Protein 4BGP (pdb70)

B-factor: mean 28.92, std 11.4, range [14.39, 82.84]

Radius of gyration: 19.24 Å; Cα contacts (8 Å, |Δi|>4): 268; chains: 1; bounding box: 48×60×44 Å

Structure (mmCIF, N/CA/C/O backbone):
data_4BGP
#
_entry.id   4BGP
#
_cell.length_a   62.590
_cell.length_b   70.080
_cell.length_c   70.730
_cell.angle_alpha   90.00
_cell.angle_beta   90.00
_cell.angle_gamma   90.00
#
_symmetry.space_group_name_H-M   'P 21 21 21'
#
loop_
_entity.id
_entity.type
_entity.pdbx_description
1 polymer NUCLEOPROTEIN
2 non-polymer GLYCEROL
3 non-polymer 'SULFATE ION'
4 water water
#
loop_
_atom_site.group_PDB
_atom_site.id
_atom_site.type_symbol
_atom_site.label_atom_id
_atom_site.label_alt_id
_atom_site.label_comp_id
_atom_site.label_asym_id
_atom_site.label_entity_id
_atom_site.label_seq_id
_atom_site.pdbx_PDB_ins_code
_atom_site.Cartn_x
_atom_site.Cartn_y
_atom_site.Cartn_z
_atom_site.occupancy
_atom_site.B_iso_or_equiv
_atom_site.auth_seq_id
_atom_site.auth_comp_id
_atom_site.auth_asym_id
_atom_site.auth_atom_id
_atom_site.pdbx_PDB_model_num
ATOM 1 N N . GLY A 1 1 ? 0.011 -18.932 11.732 1.00 29.30 0 GLY A N 1
ATOM 2 C CA . GLY A 1 1 ? -1.126 -18.569 10.844 1.00 29.70 0 GLY A CA 1
ATOM 3 C C . GLY A 1 1 ? -0.923 -17.294 10.040 1.00 30.20 0 GLY A C 1
ATOM 4 O O . GLY A 1 1 ? 0.207 -16.819 9.875 1.00 30.62 0 GLY A O 1
ATOM 5 N N A MET A 1 2 ? -2.046 -16.743 9.566 0.50 29.19 1 MET A N 1
ATOM 6 N N B MET A 1 2 ? -2.019 -16.739 9.538 0.50 28.51 1 MET A N 1
ATOM 7 C CA A MET A 1 2 ? -2.081 -15.561 8.701 0.50 28.54 1 MET A CA 1
ATOM 8 C CA B MET A 1 2 ? -1.980 -15.558 8.685 0.50 27.45 1 MET A CA 1
ATOM 9 C C A MET A 1 2 ? -1.581 -14.294 9.401 0.50 28.58 1 MET A C 1
ATOM 10 C C B MET A 1 2 ? -1.528 -14.292 9.409 0.50 28.04 1 MET A C 1
ATOM 11 O O A MET A 1 2 ? -1.046 -13.398 8.745 0.50 26.44 1 MET A O 1
ATOM 12 O O B MET A 1 2 ? -0.990 -13.382 8.774 0.50 26.05 1 MET A O 1
ATOM 21 N N . SER A 1 3 ? -1.751 -14.226 10.725 1.00 29.17 2 SER A N 1
ATOM 22 C CA . SER A 1 3 ? -1.384 -13.030 11.513 1.00 29.89 2 SER A CA 1
ATOM 23 C C . SER A 1 3 ? 0.070 -12.968 11.982 1.00 30.65 2 SER A C 1
ATOM 24 O O . SER A 1 3 ? 0.708 -11.922 11.870 1.00 32.08 2 SER A O 1
ATOM 27 N N . ASP A 1 4 ? 0.588 -14.071 12.506 1.00 30.64 3 ASP A N 1
ATOM 28 C CA . ASP A 1 4 ? 1.983 -14.115 12.907 1.00 29.66 3 ASP A CA 1
ATOM 29 C C . ASP A 1 4 ? 2.906 -14.596 11.765 1.00 29.24 3 ASP A C 1
ATOM 30 O O . ASP A 1 4 ? 4.121 -14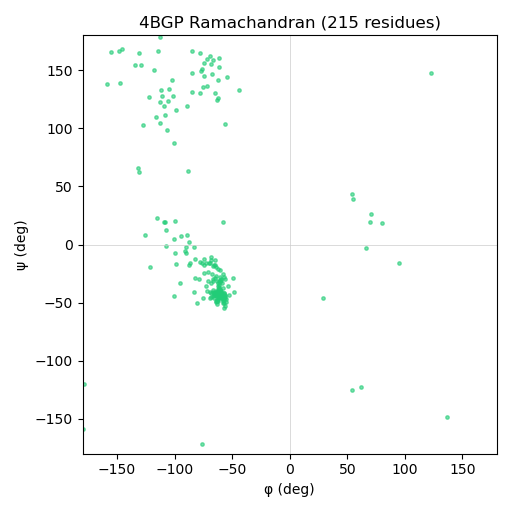.626 11.948 1.00 27.81 3 ASP A O 1
ATOM 35 N N . LEU A 1 5 ? 2.328 -14.941 10.602 1.00 27.31 4 LEU A N 1
ATOM 36 C CA . LEU A 1 5 ? 3.081 -15.459 9.438 1.00 26.03 4 LEU A CA 1
ATOM 37 C C . LEU A 1 5 ? 3.934 -16.663 9.780 1.00 25.57 4 LEU A C 1
ATOM 38 O O . LEU A 1 5 ? 5.100 -16.775 9.349 1.00 24.77 4 LEU A O 1
ATOM 43 N N . VAL A 1 6 ? 3.363 -17.576 10.547 1.00 24.10 5 VAL A N 1
ATOM 44 C CA . VAL A 1 6 ? 4.041 -18.805 10.871 1.00 24.81 5 VAL A CA 1
ATOM 45 C C . VAL A 1 6 ? 3.326 -19.932 10.180 1.00 23.72 5 VAL A C 1
ATOM 46 O O . VAL A 1 6 ? 2.097 -20.085 10.304 1.00 23.32 5 VAL A O 1
ATOM 50 N N . PHE A 1 7 ? 4.105 -20.728 9.453 1.00 23.71 6 PHE A N 1
ATOM 51 C CA . PHE A 1 7 ? 3.568 -21.808 8.638 1.00 23.61 6 PHE A CA 1
ATOM 52 C C . PHE A 1 7 ? 4.064 -23.166 9.081 1.00 25.25 6 PHE A C 1
ATOM 53 O O . PHE A 1 7 ? 5.185 -23.315 9.603 1.00 25.37 6 PHE A O 1
ATOM 61 N N . TYR A 1 8 ? 3.201 -24.150 8.843 1.00 26.98 7 TYR A N 1
ATOM 62 C CA . TYR A 1 8 ? 3.321 -25.495 9.377 1.00 29.36 7 TYR A CA 1
ATOM 63 C C . TYR A 1 8 ? 3.148 -26.547 8.294 1.00 29.90 7 TYR A C 1
ATOM 64 O O . TYR A 1 8 ? 2.642 -26.280 7.192 1.00 29.13 7 TYR A O 1
ATOM 73 N N . ASP A 1 9 ? 3.556 -27.750 8.636 1.00 30.64 8 ASP A N 1
ATOM 74 C CA . ASP A 1 9 ? 3.396 -28.902 7.779 1.00 33.90 8 ASP A CA 1
ATOM 75 C C . ASP A 1 9 ? 1.925 -29.298 7.746 1.00 39.08 8 ASP A C 1
ATOM 76 O O . ASP A 1 9 ? 1.173 -28.940 8.602 1.00 41.47 8 ASP A O 1
ATOM 81 N N . VAL A 1 10 ? 1.516 -30.023 6.748 1.00 44.08 9 VAL A N 1
ATOM 82 C CA . VAL A 1 10 ? 0.116 -30.374 6.689 1.00 52.54 9 VAL A CA 1
ATOM 83 C C . VAL A 1 10 ? -0.183 -31.616 7.526 1.00 51.51 9 VAL A C 1
ATOM 84 O O . VAL A 1 10 ? 0.618 -32.544 7.594 1.00 54.38 9 VAL A O 1
ATOM 88 N N . ASN A 1 16 ? -7.159 -31.903 10.850 1.00 63.23 15 ASN A N 1
ATOM 89 C CA . ASN A 1 16 ? -7.900 -31.904 12.112 1.00 63.35 15 ASN A CA 1
ATOM 90 C C . ASN A 1 16 ? -9.140 -30.982 12.050 1.00 56.01 15 ASN A C 1
ATOM 91 O O . ASN A 1 16 ? -9.745 -30.850 10.988 1.00 57.54 15 ASN A O 1
ATOM 96 N N . GLY A 1 17 ? -9.527 -30.368 13.172 1.00 47.66 16 GLY A N 1
ATOM 97 C CA . GLY A 1 17 ? -10.726 -29.524 13.240 1.00 42.28 16 GLY A CA 1
ATOM 98 C C . GLY A 1 17 ? -10.680 -28.304 12.324 1.00 35.87 16 GLY A C 1
ATOM 99 O O . GLY A 1 17 ? -9.613 -27.893 11.879 1.00 36.05 16 GLY A O 1
ATOM 100 N N . PHE A 1 18 ? -11.849 -27.744 12.030 1.00 33.56 17 PHE A N 1
ATOM 101 C CA . PHE A 1 18 ? -11.951 -26.518 11.222 1.00 28.45 17 PHE A CA 1
ATOM 102 C C . PHE A 1 18 ? -11.269 -25.314 11.922 1.00 27.18 17 PHE A C 1
ATOM 103 O O . PHE A 1 18 ? -11.606 -24.972 13.059 1.00 28.05 17 PHE A O 1
ATOM 111 N N . ASP A 1 19 ? -10.327 -24.690 11.213 1.00 25.17 18 ASP A N 1
ATOM 112 C CA . ASP A 1 19 ? -9.636 -23.476 11.609 1.00 25.09 18 ASP A CA 1
ATOM 113 C C . ASP A 1 19 ? -10.057 -22.360 10.650 1.00 22.12 18 ASP A C 1
ATOM 114 O O . ASP A 1 19 ? -9.608 -22.333 9.507 1.00 21.03 18 ASP A O 1
ATOM 119 N N . PRO A 1 20 ? -10.921 -21.438 11.106 1.00 21.44 19 PRO A N 1
ATOM 120 C CA . PRO A 1 20 ? -11.360 -20.382 10.184 1.00 20.08 19 PRO A CA 1
ATOM 121 C C . PRO A 1 20 ? -10.242 -19.510 9.639 1.00 19.65 19 PRO A C 1
ATOM 122 O O . PRO A 1 20 ? -10.401 -18.962 8.574 1.00 17.99 19 PRO A O 1
ATOM 126 N N A ASP A 1 21 ? -9.137 -19.352 10.362 0.60 19.76 20 ASP A N 1
ATOM 127 N N B ASP A 1 21 ? -9.142 -19.370 10.386 0.40 19.80 20 ASP A N 1
ATOM 128 C CA A ASP A 1 21 ? -8.026 -18.568 9.812 0.60 20.76 20 ASP A CA 1
ATOM 129 C CA B ASP A 1 21 ? -7.950 -18.650 9.911 0.40 20.70 20 ASP A CA 1
ATOM 130 C C A ASP A 1 21 ? -7.403 -19.291 8.610 0.60 20.07 20 ASP A C 1
ATOM 131 C C B ASP A 1 21 ? -7.437 -19.301 8.635 0.40 20.20 20 ASP A C 1
ATOM 132 O O A ASP A 1 21 ? -7.094 -18.671 7.604 0.60 19.77 20 ASP A O 1
ATOM 133 O O B ASP A 1 21 ? -7.271 -18.655 7.607 0.40 20.11 20 ASP A O 1
ATOM 142 N N . ALA A 1 22 ? -7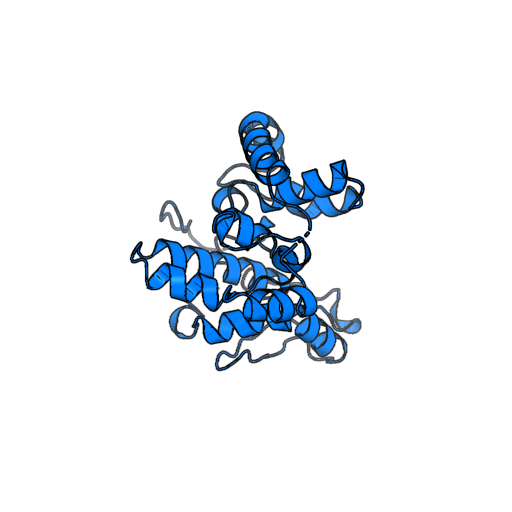.192 -20.599 8.714 1.00 20.21 21 ALA A N 1
ATOM 143 C CA . ALA A 1 22 ? -6.681 -21.365 7.580 1.00 20.77 21 ALA A CA 1
ATOM 144 C C . ALA A 1 22 ? -7.715 -21.383 6.448 1.00 18.39 21 ALA A C 1
ATOM 145 O O . ALA A 1 22 ? -7.367 -21.325 5.282 1.00 18.61 21 ALA A O 1
ATOM 147 N N . GLY A 1 23 ? -8.990 -21.454 6.807 1.00 19.49 22 GLY A N 1
ATOM 148 C CA . GLY A 1 23 ? -10.076 -21.395 5.801 1.00 18.96 22 GLY A CA 1
ATOM 149 C C . GLY A 1 23 ? -10.054 -20.073 5.041 1.00 17.84 22 GLY A C 1
ATOM 150 O O . GLY A 1 23 ? -10.220 -20.031 3.811 1.00 17.24 22 GLY A O 1
ATOM 151 N N . TYR A 1 24 ? -9.874 -18.979 5.779 1.00 17.51 23 TYR A N 1
ATOM 152 C CA . TYR A 1 24 ? -9.820 -17.649 5.153 1.00 17.34 23 TYR A CA 1
ATOM 153 C C . TYR A 1 24 ? -8.626 -17.538 4.230 1.00 17.25 23 TYR A C 1
ATOM 154 O O . TYR A 1 24 ? -8.733 -16.977 3.128 1.00 17.57 23 TYR A O 1
ATOM 163 N N A MET A 1 25 ? -7.471 -18.057 4.672 0.50 18.31 24 MET A N 1
ATOM 164 N N B MET A 1 25 ? -7.480 -18.065 4.646 0.50 18.18 24 MET A N 1
ATOM 165 C CA A MET A 1 25 ? -6.256 -18.066 3.841 0.50 18.58 24 MET A CA 1
ATOM 166 C CA B MET A 1 25 ? -6.305 -18.000 3.791 0.50 18.40 24 MET A CA 1
ATOM 167 C C A MET A 1 25 ? -6.519 -18.773 2.515 0.50 18.91 24 MET A C 1
ATOM 168 C C B MET A 1 25 ? -6.507 -18.782 2.496 0.50 18.82 24 MET A C 1
ATOM 169 O O A MET A 1 25 ? -6.218 -18.229 1.450 0.50 18.59 24 MET A O 1
ATOM 170 O O B MET A 1 25 ? -6.165 -18.286 1.421 0.50 18.74 24 MET A O 1
ATOM 179 N N . ASP A 1 26 ? -7.125 -19.958 2.590 1.00 18.71 25 ASP A N 1
ATOM 180 C CA . ASP A 1 26 ? -7.412 -20.774 1.397 1.00 20.20 25 ASP A CA 1
ATOM 181 C C . ASP A 1 26 ? -8.375 -20.055 0.460 1.00 18.90 25 ASP A C 1
ATOM 182 O O . ASP A 1 26 ? -8.198 -20.016 -0.760 1.00 18.26 25 ASP A O 1
ATOM 187 N N . PHE A 1 27 ? -9.382 -19.437 1.068 1.00 17.76 26 PHE A N 1
ATOM 188 C CA . PHE A 1 27 ? -10.345 -18.641 0.322 1.00 18.33 26 PHE A CA 1
ATOM 189 C C . PHE A 1 27 ? -9.684 -17.506 -0.455 1.00 17.31 26 PHE A C 1
ATOM 190 O O . PHE A 1 27 ? -9.955 -17.276 -1.632 1.00 17.68 26 PHE A O 1
ATOM 208 N N . VAL A 1 29 ? -6.470 -17.276 -1.298 1.00 18.89 28 VAL A N 1
ATOM 209 C CA . VAL A 1 29 ? -5.592 -17.799 -2.360 1.00 19.18 28 VAL A CA 1
ATOM 210 C C . VAL A 1 29 ? -6.414 -18.030 -3.631 1.00 21.51 28 VAL A C 1
ATOM 211 O O . VAL A 1 29 ? -6.029 -17.613 -4.744 1.00 21.21 28 VAL A O 1
ATOM 215 N N . LYS A 1 30 ? -7.575 -18.650 -3.450 1.00 21.61 29 LYS A N 1
ATOM 216 C CA . LYS A 1 30 ? -8.416 -19.017 -4.590 1.00 25.40 29 LYS A CA 1
ATOM 217 C C . LYS A 1 30 ? -9.240 -17.885 -5.186 1.00 24.75 29 LYS A C 1
ATOM 218 O O . LYS A 1 30 ? -9.497 -17.905 -6.384 1.00 27.02 29 LYS A O 1
ATOM 224 N N . ASN A 1 31 ? -9.629 -16.892 -4.385 1.00 24.19 30 ASN A N 1
ATOM 225 C CA . ASN A 1 31 ? -10.607 -15.871 -4.809 1.00 24.12 30 ASN A CA 1
ATOM 226 C C . ASN A 1 31 ? -10.227 -14.398 -4.797 1.00 24.20 30 ASN A C 1
ATOM 227 O O . ASN A 1 31 ? -10.895 -13.597 -5.459 1.00 25.29 30 ASN A O 1
ATOM 232 N N . ALA A 1 32 ? -9.182 -14.012 -4.061 1.00 25.48 31 ALA A N 1
ATOM 233 C CA . ALA A 1 32 ? -8.808 -12.603 -3.940 1.00 26.92 31 ALA A CA 1
ATOM 234 C C . ALA A 1 32 ? -8.738 -11.875 -5.291 1.00 28.10 31 ALA A C 1
ATOM 235 O O . ALA A 1 32 ? -9.160 -10.723 -5.415 1.00 27.14 31 ALA A O 1
ATOM 237 N N . GLU A 1 33 ? -8.197 -12.544 -6.293 1.00 29.73 32 GLU A N 1
ATOM 238 C CA . GLU A 1 33 ? -8.003 -11.918 -7.594 1.00 31.85 32 GLU A CA 1
ATOM 239 C C . GLU A 1 33 ? -9.324 -11.598 -8.294 1.00 30.39 32 GLU A C 1
ATOM 240 O O . GLU A 1 33 ? -9.417 -10.616 -9.025 1.00 31.26 32 GLU A O 1
ATOM 246 N N . SER A 1 34 ? -10.348 -12.408 -8.061 1.00 28.43 33 SER A N 1
ATOM 247 C CA . SER A 1 34 ? -11.612 -12.245 -8.797 1.00 27.30 33 SER A CA 1
ATOM 248 C C . SER A 1 34 ? -12.724 -11.497 -8.025 1.00 26.42 33 SER A C 1
ATOM 249 O O . SER A 1 34 ? -13.759 -11.170 -8.606 1.00 27.72 33 SER A O 1
ATOM 252 N N . LEU A 1 35 ? -12.504 -11.206 -6.746 1.00 24.35 34 LEU A N 1
ATOM 253 C CA . LEU A 1 35 ? -13.448 -10.435 -5.946 1.00 23.70 34 LEU A CA 1
ATOM 254 C C . LEU A 1 35 ? -13.449 -8.957 -6.268 1.00 22.78 34 LEU A C 1
ATOM 255 O O . LEU A 1 35 ? -12.419 -8.382 -6.569 1.00 23.35 34 LEU A O 1
ATOM 260 N N . ASN A 1 36 ? -14.622 -8.334 -6.182 1.00 23.60 35 ASN A N 1
ATOM 261 C CA . ASN A 1 36 ? -14.745 -6.878 -6.241 1.00 23.05 35 ASN A CA 1
ATOM 262 C C . ASN A 1 36 ? -15.919 -6.480 -5.388 1.00 22.49 35 ASN A C 1
ATOM 263 O O . ASN A 1 36 ? -16.711 -7.333 -4.999 1.00 20.93 35 ASN A O 1
ATOM 268 N N . LEU A 1 37 ? -16.015 -5.196 -5.090 1.00 21.29 36 LEU A N 1
ATOM 269 C CA . LEU A 1 37 ? -17.050 -4.708 -4.208 1.00 21.68 36 LEU A CA 1
ATOM 270 C C . LEU A 1 37 ? -18.445 -4.977 -4.760 1.00 20.36 36 LEU A C 1
ATOM 271 O O . LEU A 1 37 ? -19.353 -5.283 -3.991 1.00 18.45 36 LEU A O 1
ATOM 276 N N . ALA A 1 38 ? -18.610 -4.860 -6.078 1.00 21.31 37 ALA A N 1
ATOM 277 C CA . ALA A 1 38 ? -19.929 -5.067 -6.705 1.00 22.07 37 ALA A CA 1
ATOM 278 C C . ALA A 1 38 ? -20.456 -6.482 -6.471 1.00 20.35 37 ALA A C 1
ATOM 279 O O . ALA A 1 38 ? -21.618 -6.669 -6.112 1.00 20.24 37 ALA A O 1
ATOM 281 N N . ALA A 1 39 ? -19.583 -7.457 -6.654 1.00 19.76 38 ALA A N 1
ATOM 282 C CA . ALA A 1 39 ? -19.908 -8.853 -6.423 1.00 19.77 38 ALA A CA 1
ATOM 283 C C . ALA A 1 39 ? -20.245 -9.127 -4.961 1.00 19.51 38 ALA A C 1
ATOM 284 O O . ALA A 1 39 ? -21.196 -9.852 -4.643 1.00 17.37 38 ALA A O 1
ATOM 286 N N . VAL A 1 40 ? -19.493 -8.510 -4.051 1.00 18.71 39 VAL A N 1
ATOM 287 C CA . VAL A 1 40 ? -19.701 -8.761 -2.640 1.00 18.11 39 VAL A CA 1
ATOM 288 C C . VAL A 1 40 ? -21.015 -8.092 -2.153 1.00 17.18 39 VAL A C 1
ATOM 289 O O . VAL A 1 40 ? -21.761 -8.648 -1.332 1.00 17.79 39 VAL A O 1
ATOM 293 N N . ARG A 1 41 ? -21.332 -6.929 -2.701 1.00 18.18 40 ARG A N 1
ATOM 294 C CA . ARG A 1 41 ? -22.612 -6.286 -2.439 1.00 17.07 40 ARG A CA 1
ATOM 295 C C . ARG A 1 41 ? -23.738 -7.249 -2.830 1.00 17.04 40 ARG A C 1
ATOM 296 O O . ARG A 1 41 ? -24.667 -7.474 -2.081 1.00 16.78 40 ARG A O 1
ATOM 304 N N . ILE A 1 42 ? -23.654 -7.785 -4.034 1.00 17.92 41 ILE A N 1
ATOM 305 C CA . ILE A 1 42 ? -24.674 -8.715 -4.518 1.00 17.31 41 ILE A CA 1
AT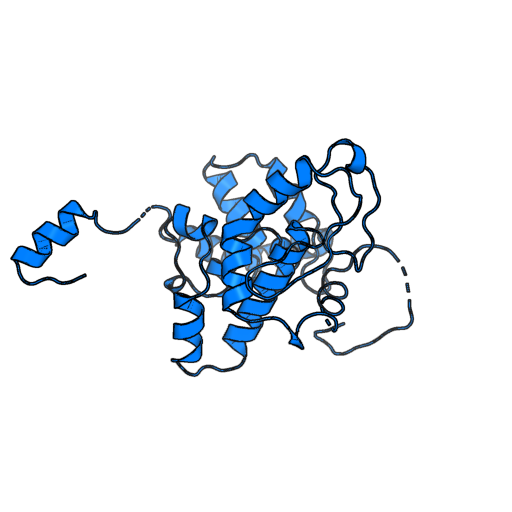OM 306 C C . ILE A 1 42 ? -24.783 -9.956 -3.637 1.00 17.32 41 ILE A C 1
ATOM 307 O O . ILE A 1 42 ? -25.898 -10.400 -3.316 1.00 17.42 41 ILE A O 1
ATOM 312 N N . PHE A 1 43 ? -23.646 -10.486 -3.201 1.00 17.40 42 PHE A N 1
ATOM 313 C CA . PHE A 1 43 ? -23.675 -11.618 -2.290 1.00 17.34 42 PHE A CA 1
ATOM 314 C C . PHE A 1 43 ? -24.486 -11.300 -1.053 1.00 17.05 42 PHE A C 1
ATOM 315 O O . PHE A 1 43 ? -25.389 -12.063 -0.649 1.00 16.24 42 PHE A O 1
ATOM 323 N N . PHE A 1 44 ? -24.152 -10.202 -0.395 1.00 16.27 43 PHE A N 1
ATOM 324 C CA . PHE A 1 44 ? -24.781 -9.948 0.886 1.00 16.76 43 PHE A CA 1
ATOM 325 C C . PHE A 1 44 ? -26.297 -9.667 0.727 1.00 17.16 43 PHE A C 1
ATOM 326 O O . PHE A 1 44 ? -27.105 -9.949 1.638 1.00 17.89 43 PHE A O 1
ATOM 334 N N . LEU A 1 45 ? -26.672 -9.098 -0.414 1.00 17.14 44 LEU A N 1
ATOM 335 C CA . LEU A 1 45 ? -28.097 -8.861 -0.701 1.00 18.52 44 LEU A CA 1
ATOM 336 C C . LEU A 1 45 ? -28.850 -10.141 -1.059 1.00 19.06 44 LEU A C 1
ATOM 337 O O . LEU A 1 45 ? -30.083 -10.176 -1.010 1.00 20.62 44 LEU A O 1
ATOM 342 N N . ASN A 1 46 ? -28.123 -11.192 -1.418 1.00 17.74 45 ASN A N 1
ATOM 343 C CA . ASN A 1 46 ? -28.743 -12.409 -1.933 1.00 18.69 45 ASN A CA 1
ATOM 344 C C . ASN A 1 46 ? -28.377 -13.713 -1.212 1.00 17.88 45 ASN A C 1
ATOM 345 O O . ASN A 1 46 ? -28.763 -14.788 -1.679 1.00 18.64 45 ASN A O 1
ATOM 350 N N . ALA A 1 47 ? -27.669 -13.627 -0.084 1.00 16.65 46 ALA A N 1
ATOM 351 C CA . ALA A 1 47 ? -27.290 -14.828 0.671 1.00 16.00 46 ALA A CA 1
ATOM 352 C C . ALA A 1 47 ? -28.478 -15.718 1.055 1.00 16.89 46 ALA A C 1
ATOM 353 O O . ALA A 1 47 ? -28.428 -16.927 0.858 1.00 16.58 46 ALA A O 1
ATOM 355 N N . ALA A 1 48 ? -29.518 -15.124 1.623 1.00 16.77 47 ALA A N 1
ATOM 356 C CA . ALA A 1 48 ? -30.673 -15.890 2.060 1.00 17.55 47 ALA A CA 1
ATOM 357 C C . ALA A 1 48 ? -31.394 -16.513 0.866 1.00 16.87 47 ALA A C 1
ATOM 358 O O . ALA A 1 48 ? -31.792 -17.669 0.942 1.00 17.05 47 ALA A O 1
ATOM 360 N N . LYS A 1 49 ? -31.539 -15.748 -0.212 1.00 18.65 48 LYS A N 1
ATOM 361 C CA . LYS A 1 49 ? -32.145 -16.256 -1.443 1.00 19.55 48 LYS A CA 1
ATOM 362 C C . LYS A 1 49 ? -31.332 -17.403 -2.037 1.00 18.82 48 LYS A C 1
ATOM 363 O O . LYS A 1 49 ? -31.891 -18.349 -2.564 1.00 18.31 48 LYS A O 1
ATOM 369 N N . ALA A 1 50 ? -30.005 -17.332 -1.924 1.00 17.06 49 ALA A N 1
ATOM 370 C CA . ALA A 1 50 ? -29.144 -18.385 -2.424 1.00 17.19 49 ALA A CA 1
ATOM 371 C C . ALA A 1 50 ? -29.359 -19.686 -1.665 1.00 17.50 49 ALA A C 1
ATOM 372 O O . ALA A 1 50 ? -29.450 -20.756 -2.263 1.00 18.46 49 ALA A O 1
ATOM 374 N N . LYS A 1 51 ? -29.495 -19.594 -0.3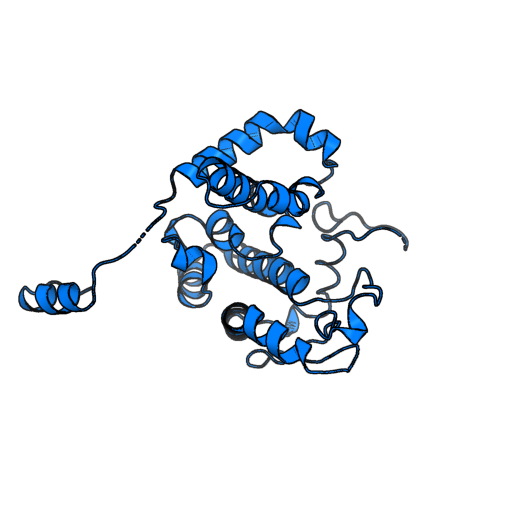44 1.00 17.92 50 LYS A N 1
ATOM 375 C CA . LYS A 1 51 ? -29.815 -20.767 0.473 1.00 19.84 50 LYS A CA 1
ATOM 376 C C . LYS A 1 51 ? -31.157 -21.386 0.068 1.00 19.24 50 LYS A C 1
ATOM 377 O O . LYS A 1 51 ? -31.275 -22.618 -0.056 1.00 17.91 50 LYS A O 1
ATOM 383 N N . ALA A 1 52 ? -32.150 -20.526 -0.137 1.00 19.29 51 ALA A N 1
ATOM 384 C CA . ALA A 1 52 ? -33.483 -20.963 -0.594 1.00 20.18 51 ALA A CA 1
ATOM 385 C C . ALA A 1 52 ? -33.378 -21.726 -1.930 1.00 19.97 51 ALA A C 1
ATOM 386 O O . ALA A 1 52 ? -33.969 -22.798 -2.119 1.00 19.55 51 ALA A O 1
ATOM 388 N N . ALA A 1 53 ? -32.611 -21.163 -2.847 1.00 19.13 52 ALA A N 1
ATOM 389 C CA . ALA A 1 53 ? -32.446 -21.729 -4.169 1.00 19.21 52 ALA A CA 1
ATOM 390 C C . ALA A 1 53 ? -31.729 -23.055 -4.082 1.00 19.15 52 ALA A C 1
ATOM 391 O O . ALA A 1 53 ? -32.127 -24.025 -4.711 1.00 18.78 52 ALA A O 1
ATOM 393 N N . LEU A 1 54 ? -30.677 -23.104 -3.266 1.00 18.70 53 LEU A N 1
ATOM 394 C CA . LEU A 1 54 ? -29.945 -24.341 -3.067 1.00 19.81 53 LEU A CA 1
ATOM 395 C C . LEU A 1 54 ? -30.813 -25.431 -2.461 1.00 20.75 53 LEU A C 1
ATOM 396 O O . LEU A 1 54 ? -30.584 -26.598 -2.746 1.00 20.25 53 LEU A O 1
ATOM 401 N N . SER A 1 55 ? -31.789 -25.046 -1.633 1.00 20.78 54 SER A N 1
ATOM 402 C CA . SER A 1 55 ? -32.646 -26.009 -0.921 1.00 21.40 54 SER A CA 1
ATOM 403 C C . SER A 1 55 ? -33.517 -26.873 -1.843 1.00 21.66 54 SER A C 1
ATOM 404 O O . SER A 1 55 ? -34.002 -27.928 -1.415 1.00 21.39 54 SER A O 1
ATOM 407 N N . ARG A 1 56 ? -33.727 -26.432 -3.078 1.00 21.44 55 ARG A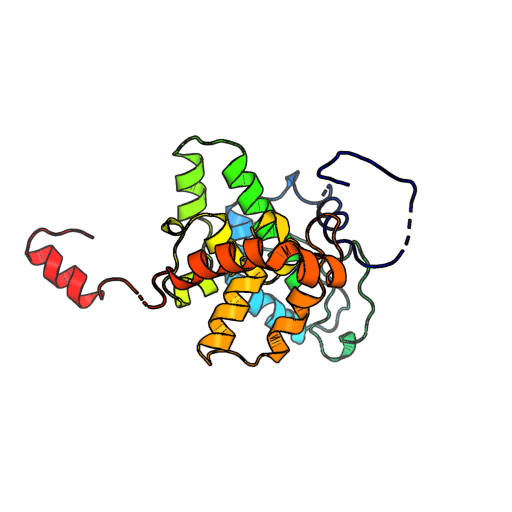 N 1
ATOM 408 C CA . ARG A 1 56 ? -34.470 -27.254 -4.064 1.00 23.60 55 ARG A CA 1
ATOM 409 C C . ARG A 1 56 ? -33.591 -27.860 -5.172 1.00 25.13 55 ARG A C 1
ATOM 410 O O . ARG A 1 56 ? -34.111 -28.382 -6.176 1.00 26.88 55 ARG A O 1
ATOM 418 N N . LY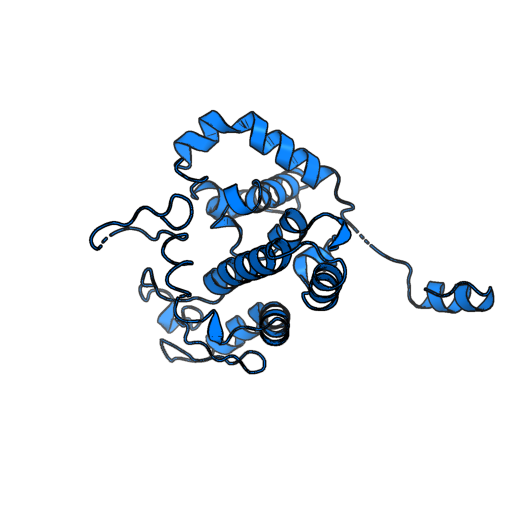S A 1 57 ? -32.269 -27.802 -4.973 1.00 23.56 56 LYS A N 1
ATOM 419 C CA . LYS A 1 57 ? -31.277 -28.353 -5.916 1.00 26.07 56 LYS A CA 1
ATOM 420 C C . LYS A 1 57 ? -30.636 -29.585 -5.315 1.00 24.15 56 LYS A C 1
ATOM 421 O O . LYS A 1 57 ? -30.031 -29.516 -4.248 1.00 23.82 56 LYS A O 1
ATOM 427 N N . PRO A 1 58 ? -30.777 -30.754 -5.972 1.00 25.35 57 PRO A N 1
ATOM 428 C CA . PRO A 1 58 ? -30.274 -31.964 -5.310 1.00 25.30 57 PRO A CA 1
ATOM 429 C C . PRO A 1 58 ? -28.737 -32.139 -5.330 1.00 25.25 57 PRO A C 1
ATOM 430 O O . PRO A 1 58 ? -28.206 -32.911 -4.547 1.00 26.27 57 PRO A O 1
ATOM 434 N N . GLU A 1 59 ? -28.044 -31.403 -6.184 1.00 28.11 58 GLU A N 1
ATOM 435 C CA . GLU A 1 59 ? -26.596 -31.581 -6.358 1.00 29.95 58 GLU A CA 1
ATOM 436 C C . GLU A 1 59 ? -25.849 -31.269 -5.058 1.00 30.45 58 GLU A C 1
ATOM 437 O O . GLU A 1 59 ? -26.213 -30.343 -4.330 1.00 26.55 58 GLU A O 1
ATOM 443 N N . ARG A 1 60 ? -24.811 -32.046 -4.771 1.00 29.53 59 ARG A N 1
ATOM 444 C CA . ARG A 1 60 ? -24.055 -31.915 -3.526 1.00 30.39 59 ARG A CA 1
ATOM 445 C C . ARG A 1 60 ? -23.186 -30.657 -3.451 1.00 27.12 59 ARG A C 1
ATOM 446 O O . ARG A 1 60 ? -22.837 -30.208 -2.356 1.00 26.13 59 ARG A O 1
ATOM 454 N N . LYS A 1 61 ? -22.834 -30.133 -4.617 1.00 27.34 60 LYS A N 1
ATOM 455 C CA . LYS A 1 61 ? -22.102 -28.884 -4.780 1.00 27.54 60 LYS A CA 1
ATOM 456 C C . LYS A 1 61 ? -22.756 -28.071 -5.867 1.00 26.10 60 LYS A C 1
ATOM 457 O O . LYS A 1 61 ? -23.413 -28.619 -6.748 1.00 25.60 60 LYS A O 1
ATOM 463 N N . ALA A 1 62 ? -22.581 -26.750 -5.805 1.00 23.03 61 ALA A N 1
ATOM 464 C CA . ALA A 1 62 ? -23.169 -25.842 -6.760 1.00 23.57 61 ALA A CA 1
ATOM 465 C C . ALA A 1 62 ? -22.247 -24.673 -7.007 1.00 23.30 61 ALA A C 1
ATOM 466 O O . ALA A 1 62 ? -21.261 -24.481 -6.274 1.00 24.68 61 ALA A O 1
ATOM 468 N N . ASN A 1 63 ? -22.556 -23.906 -8.039 1.00 23.46 62 ASN A N 1
ATOM 469 C CA . ASN A 1 63 ? -21.687 -22.841 -8.496 1.00 23.14 62 ASN A CA 1
ATOM 470 C C . ASN A 1 63 ? -22.453 -21.567 -8.693 1.00 21.43 62 ASN A C 1
ATOM 471 O O . ASN A 1 63 ? -22.560 -21.051 -9.803 1.00 22.24 62 ASN A O 1
ATOM 476 N N . PRO A 1 64 ? -22.975 -21.004 -7.587 1.00 20.97 63 PRO A N 1
ATOM 477 C CA . PRO A 1 64 ? -23.675 -19.734 -7.720 1.00 20.50 63 PRO A CA 1
ATOM 478 C C . PRO A 1 64 ? -22.768 -18.615 -8.236 1.00 21.19 63 PRO A C 1
ATOM 479 O O . PRO A 1 64 ? -21.559 -18.648 -8.021 1.00 22.22 63 PRO A O 1
ATOM 483 N N . LYS A 1 65 ? -23.375 -17.645 -8.891 1.00 23.12 64 LYS A N 1
ATOM 484 C CA . LYS A 1 65 ? -22.683 -16.479 -9.406 1.00 25.11 64 LYS A CA 1
ATOM 485 C C . LYS A 1 65 ? -23.286 -15.205 -8.819 1.00 23.04 64 LYS A C 1
ATOM 486 O O . LYS A 1 65 ? -24.506 -14.983 -8.879 1.00 23.37 64 LYS A O 1
ATOM 492 N N . PHE A 1 66 ? -22.433 -14.362 -8.235 1.00 21.39 65 PHE A N 1
ATOM 493 C CA . PHE A 1 66 ? -22.859 -13.094 -7.654 1.00 20.18 65 PHE A CA 1
ATOM 494 C C . PHE A 1 66 ? -22.209 -11.955 -8.428 1.00 22.58 65 PHE A C 1
ATOM 495 O O . PHE A 1 66 ? -20.994 -11.748 -8.331 1.00 23.07 65 PHE A O 1
ATOM 503 N N . GLY A 1 67 ? -23.006 -11.212 -9.192 1.00 22.85 66 GLY A N 1
ATOM 504 C CA . GLY A 1 67 ? -22.451 -10.248 -10.155 1.00 26.35 66 GLY A CA 1
ATOM 505 C C . GLY A 1 67 ? -21.625 -11.022 -11.169 1.00 26.61 66 GLY A C 1
ATOM 506 O O . GLY A 1 67 ? -22.126 -11.969 -11.783 1.00 29.51 66 GLY A O 1
ATOM 507 N N . GLU A 1 68 ? -20.350 -10.672 -11.295 1.00 29.00 67 GLU A N 1
ATOM 508 C CA . GLU A 1 68 ? -19.419 -11.396 -12.171 1.00 30.35 67 GLU A CA 1
ATOM 509 C C . GLU A 1 68 ? -18.664 -12.550 -11.528 1.00 29.36 67 GLU A C 1
ATOM 510 O O . GLU A 1 68 ? -17.982 -13.321 -12.218 1.00 29.45 67 GLU A O 1
ATOM 516 N N . TRP A 1 69 ? -18.798 -12.707 -10.216 1.00 25.43 68 TRP A N 1
ATOM 517 C CA . TRP A 1 69 ? -17.963 -13.655 -9.474 1.00 24.72 68 TRP A CA 1
ATOM 518 C C . TRP A 1 69 ? -18.673 -14.977 -9.213 1.00 24.29 68 TRP A C 1
ATOM 519 O O . TRP A 1 69 ? -19.678 -15.004 -8.530 1.00 23.18 68 TRP A O 1
ATOM 530 N N . GLN A 1 70 ? -18.154 -16.057 -9.781 1.00 25.45 69 GLN A N 1
ATOM 531 C CA . GLN A 1 70 ? -18.704 -17.389 -9.583 1.00 25.16 69 GLN A CA 1
ATOM 532 C C . GLN A 1 70 ? -17.884 -18.174 -8.602 1.00 25.07 69 GLN A C 1
ATOM 533 O O . GLN A 1 70 ? -16.630 -18.119 -8.607 1.00 26.46 69 GLN A O 1
ATOM 539 N N . VAL A 1 71 ? -18.561 -18.944 -7.761 1.00 22.33 70 VAL A N 1
ATOM 540 C CA . VAL A 1 71 ? -17.851 -19.661 -6.700 1.00 22.61 70 VAL A CA 1
ATOM 541 C C . VAL A 1 71 ? -18.520 -20.983 -6.406 1.00 23.09 70 VAL A C 1
ATOM 542 O O . VAL A 1 71 ? -19.739 -21.052 -6.368 1.00 21.77 70 VAL A O 1
ATOM 546 N N . GLU A 1 72 ? -17.719 -22.028 -6.196 1.00 23.34 71 GLU A N 1
ATOM 547 C CA . GLU A 1 72 ? -18.247 -23.335 -5.837 1.00 24.12 71 GLU A CA 1
ATOM 548 C C . GLU A 1 72 ? -18.478 -23.450 -4.340 1.00 24.68 71 GLU A C 1
ATOM 549 O O . GLU A 1 72 ? -17.583 -23.133 -3.537 1.00 22.93 71 GLU A O 1
ATOM 555 N N . VAL A 1 73 ? -19.669 -23.925 -3.971 1.00 22.16 72 VAL A N 1
ATOM 556 C CA . VAL A 1 73 ? -20.050 -24.149 -2.587 1.00 23.34 72 VAL A CA 1
ATOM 557 C C . VAL A 1 73 ? -20.606 -25.540 -2.372 1.00 23.10 72 VAL A C 1
ATOM 558 O O . VAL A 1 73 ? -21.174 -26.150 -3.284 1.00 25.56 72 VAL A O 1
ATOM 562 N N . ILE A 1 74 ? -20.490 -26.015 -1.152 1.00 21.88 73 ILE A N 1
ATOM 563 C CA . ILE A 1 74 ? -21.163 -27.231 -0.733 1.00 23.23 73 ILE A CA 1
ATOM 564 C C . ILE A 1 74 ? -22.629 -26.905 -0.545 1.00 23.15 73 ILE A C 1
ATOM 565 O O . ILE A 1 74 ? -22.965 -25.879 0.053 1.00 19.75 73 ILE A O 1
ATOM 570 N N . ASN A 1 75 ? -23.506 -27.774 -1.044 1.00 22.10 74 ASN A N 1
ATOM 571 C CA . ASN A 1 75 ? -24.943 -27.566 -0.867 1.00 22.07 74 ASN A CA 1
ATOM 572 C C . ASN A 1 75 ? -25.493 -28.434 0.253 1.00 23.89 74 ASN A C 1
ATOM 573 O O . ASN A 1 75 ? -25.933 -29.565 0.026 1.00 25.17 74 ASN A O 1
ATOM 578 N N . ASN A 1 76 ? -25.414 -27.881 1.468 1.00 23.21 75 ASN A N 1
ATOM 579 C CA . ASN A 1 76 ? -25.957 -28.454 2.690 1.00 26.41 75 ASN A CA 1
ATOM 580 C C . ASN A 1 76 ? -27.409 -28.021 2.960 1.00 25.48 75 ASN A C 1
ATOM 581 O O . ASN A 1 76 ? -27.938 -28.311 4.027 1.00 27.94 75 ASN A O 1
ATOM 586 N N . HIS A 1 77 ? -28.044 -27.345 2.003 1.00 22.24 76 HIS A N 1
ATOM 587 C CA . HIS A 1 77 ? -29.402 -26.814 2.161 1.00 23.86 76 HIS A CA 1
ATOM 588 C C . HIS A 1 77 ? -30.486 -27.748 1.606 1.00 23.76 76 HIS A C 1
ATOM 589 O O . HIS A 1 77 ? -31.588 -27.834 2.156 1.00 24.33 76 HIS A O 1
ATOM 596 N N . PHE A 1 78 ? -30.169 -28.480 0.551 1.00 24.28 77 PHE A N 1
ATOM 597 C CA . PHE A 1 78 ? -31.090 -29.521 0.073 1.00 24.55 77 PHE A CA 1
ATOM 598 C C . PHE A 1 78 ? -31.257 -30.572 1.166 1.00 25.38 77 PHE A C 1
ATOM 599 O O . PHE A 1 78 ? -30.266 -31.122 1.634 1.00 24.33 77 PHE A O 1
ATOM 607 N N . PRO A 1 79 ? -32.509 -30.874 1.578 1.00 27.26 78 PRO A N 1
ATOM 608 C CA . PRO A 1 79 ? -32.687 -31.775 2.721 1.00 29.22 78 PRO A CA 1
ATOM 609 C C . PRO A 1 79 ? -31.979 -33.127 2.615 1.00 30.92 78 PRO A C 1
ATOM 610 O O . PRO A 1 79 ? -31.451 -33.622 3.608 1.00 32.97 78 PRO A O 1
ATOM 614 N N . GLY A 1 80 ? -31.905 -33.689 1.419 1.00 31.87 79 GLY A N 1
ATOM 615 C CA . GLY A 1 80 ? -31.173 -34.942 1.208 1.00 33.75 79 GLY A CA 1
ATOM 616 C C . GLY A 1 80 ? -29.670 -34.857 1.448 1.00 35.19 79 GLY A C 1
ATOM 617 O O . GLY A 1 80 ? -28.991 -35.885 1.523 1.00 35.22 79 GLY A O 1
ATOM 618 N N . ASN A 1 81 ? -29.144 -33.635 1.546 1.00 34.61 80 ASN A N 1
ATOM 619 C CA . ASN A 1 81 ? -27.701 -33.406 1.695 1.00 33.75 80 ASN A CA 1
ATOM 620 C C . ASN A 1 81 ? -27.280 -32.950 3.086 1.00 36.98 80 ASN A C 1
ATOM 621 O O . ASN A 1 81 ? -26.091 -32.729 3.329 1.00 38.23 80 ASN A O 1
ATOM 626 N N . ARG A 1 82 ? -28.234 -32.784 3.992 1.00 42.41 81 ARG A N 1
ATOM 627 C CA . ARG A 1 82 ? -27.947 -32.132 5.277 1.00 49.50 81 ARG A CA 1
ATOM 628 C C . ARG A 1 82 ? -26.813 -32.777 6.089 1.00 52.41 81 ARG A C 1
ATOM 629 O O . ARG A 1 82 ? -26.128 -32.084 6.841 1.00 53.19 81 ARG A O 1
ATOM 637 N N . ASN A 1 83 ? -26.625 -34.088 5.937 1.00 54.61 82 ASN A N 1
ATOM 638 C CA . ASN A 1 83 ? -25.587 -34.820 6.673 1.00 58.07 82 ASN A CA 1
ATOM 639 C C . ASN A 1 83 ? -24.188 -34.753 6.069 1.00 56.32 82 ASN A C 1
ATOM 640 O O . ASN A 1 83 ? -23.198 -34.842 6.799 1.00 56.89 82 ASN A O 1
ATOM 645 N N . ASN A 1 84 ? -24.110 -34.602 4.748 1.00 51.15 83 ASN A N 1
ATOM 646 C CA . ASN A 1 84 ? -22.837 -34.660 4.023 1.00 50.62 83 ASN A CA 1
ATOM 647 C C . ASN A 1 84 ? -21.732 -33.872 4.720 1.00 50.55 83 ASN A C 1
ATOM 648 O O . ASN A 1 84 ? -21.956 -32.740 5.137 1.00 51.03 83 ASN A O 1
ATOM 653 N N . PRO A 1 85 ? -20.537 -34.475 4.857 1.00 50.56 84 PRO A N 1
ATOM 654 C CA . PRO A 1 85 ? -19.471 -33.792 5.589 1.00 47.91 84 PRO A CA 1
ATOM 655 C C . PRO A 1 85 ? -18.975 -32.557 4.854 1.00 44.17 84 PRO A C 1
ATOM 656 O O . PRO A 1 85 ? -18.985 -32.518 3.615 1.00 42.57 84 PRO A O 1
ATOM 660 N N . ILE A 1 86 ? -18.581 -31.544 5.621 1.00 43.44 85 ILE A N 1
ATOM 661 C CA . ILE A 1 86 ? -18.027 -30.319 5.065 1.00 39.72 85 ILE A CA 1
ATOM 662 C C . ILE A 1 86 ? -16.527 -30.324 5.325 1.00 35.75 85 ILE A C 1
ATOM 663 O O . ILE A 1 86 ? -16.109 -30.450 6.466 1.00 36.53 85 ILE A O 1
ATOM 668 N N . GLY A 1 87 ? -15.736 -30.197 4.264 1.00 34.25 86 GLY A N 1
ATOM 669 C CA . GLY A 1 87 ? -14.278 -30.118 4.359 1.00 32.85 86 GLY A CA 1
ATOM 670 C C . GLY A 1 87 ? -13.811 -28.765 4.872 1.00 32.04 86 GLY A C 1
ATOM 671 O O . GLY A 1 87 ? -14.524 -27.762 4.751 1.00 30.34 86 GLY A O 1
ATOM 672 N N . ASN A 1 88 ? -12.614 -28.737 5.441 1.00 32.12 87 ASN A N 1
ATOM 673 C CA . ASN A 1 88 ? -12.068 -27.527 6.062 1.00 31.46 87 ASN A CA 1
ATOM 674 C C . ASN A 1 88 ? -11.832 -26.404 5.056 1.00 31.42 87 ASN A C 1
ATOM 675 O O . ASN A 1 88 ? -11.901 -25.224 5.415 1.00 29.17 87 ASN A O 1
ATOM 680 N N . ASN A 1 89 ? -11.562 -26.758 3.795 1.00 29.20 88 ASN A N 1
ATOM 681 C CA . ASN A 1 89 ? -11.374 -25.751 2.748 1.00 31.09 88 ASN A CA 1
ATOM 682 C C . ASN A 1 89 ? -12.634 -25.579 1.885 1.00 30.58 88 ASN A C 1
ATOM 683 O O . ASN A 1 89 ? -12.612 -24.828 0.897 1.00 32.92 88 ASN A O 1
ATOM 688 N N . ASP A 1 90 ? -13.717 -26.266 2.246 1.00 29.85 89 ASP A N 1
ATOM 689 C CA . ASP A 1 90 ? -14.992 -26.110 1.536 1.00 30.69 89 ASP A CA 1
ATOM 690 C C . ASP A 1 90 ? -15.685 -24.811 1.938 1.00 26.83 89 ASP A C 1
ATOM 691 O O . ASP A 1 90 ? -15.538 -24.343 3.066 1.00 26.07 89 ASP A O 1
ATOM 696 N N . LEU A 1 91 ? -16.464 -24.272 1.012 1.00 25.61 90 LEU A N 1
ATOM 697 C CA . LEU A 1 91 ? -17.255 -23.085 1.249 1.00 24.35 90 LEU A CA 1
ATOM 698 C C . LEU A 1 91 ? -18.732 -23.447 1.416 1.00 24.91 90 LEU A C 1
ATOM 699 O O . LEU A 1 91 ? -19.283 -24.229 0.644 1.00 23.45 90 LEU A O 1
ATOM 704 N N . THR A 1 92 ? -19.352 -22.872 2.436 1.00 23.54 91 THR A N 1
ATOM 705 C CA . THR A 1 92 ? -20.794 -22.825 2.564 1.00 21.81 91 THR A CA 1
ATOM 706 C C . THR A 1 92 ? -21.218 -21.367 2.469 1.00 20.95 91 THR A C 1
ATOM 707 O O . THR A 1 92 ? -20.383 -20.476 2.548 1.00 17.63 91 THR A O 1
ATOM 711 N N . ILE A 1 93 ? -22.514 -21.118 2.286 1.00 18.82 92 ILE A N 1
ATOM 712 C CA . ILE A 1 93 ? -22.995 -19.745 2.245 1.00 18.98 92 ILE A CA 1
ATOM 713 C C . ILE A 1 93 ? -22.615 -19.022 3.550 1.00 17.91 92 ILE A C 1
ATOM 714 O O . ILE A 1 93 ? -22.149 -17.871 3.518 1.00 17.04 92 ILE A O 1
ATOM 719 N N . HIS A 1 94 ? -22.767 -19.705 4.678 1.00 18.03 93 HIS A N 1
ATOM 720 C CA . HIS A 1 94 ? -22.449 -19.134 5.983 1.00 17.85 93 HIS A CA 1
ATOM 721 C C . HIS A 1 94 ? -20.957 -18.783 6.103 1.00 17.98 93 HIS A C 1
ATOM 722 O O . HIS A 1 94 ? -20.605 -17.669 6.537 1.00 16.54 93 HIS A O 1
ATOM 729 N N . ARG A 1 95 ? -20.084 -19.722 5.732 1.00 17.42 94 ARG A N 1
ATOM 730 C CA . ARG A 1 95 ? -18.632 -19.442 5.779 1.00 17.93 94 ARG A CA 1
ATOM 731 C C . ARG A 1 95 ? -18.261 -18.291 4.865 1.00 17.30 94 ARG A C 1
ATOM 732 O O . ARG A 1 95 ? -17.444 -17.438 5.241 1.00 18.35 94 ARG A O 1
ATOM 740 N N . LEU A 1 96 ? -18.838 -18.263 3.665 1.00 17.46 95 LEU A N 1
ATOM 741 C CA . LEU A 1 96 ? -18.593 -17.199 2.711 1.00 17.47 95 LEU A CA 1
ATOM 742 C C . LEU A 1 96 ? -19.002 -15.862 3.266 1.00 16.60 95 LEU A C 1
ATOM 743 O O . LEU A 1 96 ? -18.302 -14.880 3.050 1.00 15.98 95 LEU A O 1
ATOM 748 N N . SER A 1 97 ? -20.119 -15.830 3.999 1.00 15.99 96 SER A N 1
ATOM 749 C CA . SER A 1 97 ? -20.572 -14.564 4.601 1.00 15.39 96 SER A CA 1
ATOM 750 C C . SER A 1 97 ? -19.519 -14.029 5.577 1.00 15.46 96 SER A C 1
ATOM 751 O O . SER A 1 97 ? -19.158 -12.853 5.540 1.00 15.07 96 SER A O 1
ATOM 754 N N . GLY A 1 98 ? -18.982 -14.926 6.397 1.00 15.56 97 GLY A N 1
ATOM 755 C CA . GLY A 1 98 ? -17.886 -14.579 7.315 1.00 15.84 97 GLY A CA 1
ATOM 756 C C . GLY A 1 98 ? -16.605 -14.140 6.626 1.00 15.97 97 GLY A C 1
ATOM 757 O O . GLY A 1 98 ? -16.033 -13.080 6.953 1.00 14.76 97 GLY A O 1
ATOM 758 N N . TYR A 1 99 ? -16.140 -14.946 5.671 1.00 15.29 98 TYR A N 1
ATOM 759 C CA . TYR A 1 99 ? -14.956 -14.582 4.884 1.00 14.77 98 TYR A CA 1
ATOM 760 C C . TYR A 1 99 ? -15.104 -13.241 4.130 1.00 14.69 98 TYR A C 1
ATOM 761 O O . TYR A 1 99 ? -14.195 -12.426 4.115 1.00 14.65 98 TYR A O 1
ATOM 770 N N . LEU A 1 100 ? -16.250 -13.007 3.492 1.00 14.39 99 LEU A N 1
ATOM 771 C CA . LEU A 1 100 ? -16.459 -11.764 2.767 1.00 14.68 99 LEU A CA 1
ATOM 772 C C . LEU A 1 100 ? -16.570 -10.542 3.676 1.00 14.58 99 LEU A C 1
ATOM 773 O O . LEU A 1 100 ? -16.120 -9.474 3.292 1.00 14.43 99 LEU A O 1
ATOM 778 N N . ALA A 1 101 ? -17.128 -10.712 4.879 1.00 14.77 100 ALA A N 1
ATOM 779 C CA . ALA A 1 101 ? -17.163 -9.617 5.857 1.00 14.64 100 ALA A CA 1
ATOM 780 C C . ALA A 1 101 ? -15.735 -9.263 6.228 1.00 15.30 100 ALA A C 1
ATOM 781 O O . ALA A 1 101 ? -15.367 -8.074 6.298 1.00 15.17 100 ALA A O 1
ATOM 783 N N . ARG A 1 102 ? -14.909 -10.271 6.472 1.00 15.36 101 ARG A N 1
ATOM 784 C CA . ARG A 1 102 ? -13.511 -9.998 6.742 1.00 15.93 101 ARG A CA 1
ATOM 785 C C . ARG A 1 102 ? -12.795 -9.358 5.543 1.00 15.57 101 ARG A C 1
ATOM 786 O O . ARG A 1 102 ? -11.960 -8.462 5.723 1.00 16.22 101 ARG A O 1
ATOM 794 N N . TRP A 1 103 ? -13.078 -9.819 4.323 1.00 15.11 102 TRP A N 1
ATOM 795 C CA . TRP A 1 103 ? -12.504 -9.216 3.132 1.00 15.46 102 TRP A CA 1
ATOM 796 C C . TRP A 1 103 ? -12.872 -7.741 2.995 1.00 15.19 102 TRP A C 1
ATOM 797 O O . TRP A 1 103 ? -12.010 -6.922 2.672 1.00 14.64 102 TRP A O 1
ATOM 808 N N . VAL A 1 104 ? -14.113 -7.387 3.318 1.00 14.63 103 VAL A N 1
ATOM 809 C CA . VAL A 1 104 ? -14.544 -5.994 3.266 1.00 15.40 103 VAL A CA 1
ATOM 810 C C . VAL A 1 104 ? -13.768 -5.171 4.291 1.00 14.64 103 VAL A C 1
ATOM 811 O O . VAL A 1 104 ? -13.291 -4.086 3.977 1.00 15.86 103 VAL A O 1
ATOM 815 N N . LEU A 1 105 ? -13.596 -5.705 5.500 1.00 14.83 104 LEU A N 1
ATOM 816 C CA . LEU A 1 105 ? -12.771 -5.023 6.510 1.00 15.10 104 LEU A CA 1
ATOM 817 C C . LEU A 1 105 ? -11.322 -4.829 6.059 1.00 15.62 104 LEU A C 1
ATOM 818 O O . LEU A 1 105 ? -10.743 -3.752 6.252 1.00 14.93 104 LEU A O 1
ATOM 823 N N . ASP A 1 106 ? -10.734 -5.881 5.488 1.00 16.16 105 ASP A N 1
ATOM 824 C CA . ASP A 1 106 ? -9.405 -5.762 4.882 1.00 16.76 105 ASP A CA 1
ATOM 825 C C . ASP A 1 106 ? -9.385 -4.646 3.800 1.00 16.79 105 ASP A C 1
ATOM 826 O O . ASP A 1 106 ? -8.455 -3.861 3.756 1.00 18.41 105 ASP A O 1
ATOM 831 N N . GLN A 1 107 ? -10.410 -4.567 2.951 1.00 16.33 106 GLN A N 1
ATOM 832 C CA . GLN A 1 107 ? -10.494 -3.480 1.970 1.00 17.68 106 GLN A CA 1
ATOM 833 C C . GLN A 1 107 ? -10.533 -2.115 2.624 1.00 17.53 106 GLN A C 1
ATOM 834 O O . GLN A 1 107 ? -9.850 -1.174 2.200 1.00 18.63 106 GLN A O 1
ATOM 840 N N . TYR A 1 108 ? -11.311 -2.017 3.686 1.00 18.17 107 TYR A N 1
ATOM 841 C CA . TYR A 1 108 ? -11.454 -0.754 4.418 1.00 18.23 107 TYR A CA 1
ATOM 842 C C . TYR A 1 108 ? -10.122 -0.311 5.048 1.00 19.85 107 TYR A C 1
ATOM 843 O O . TYR A 1 108 ? -9.748 0.879 4.980 1.00 20.10 107 TYR A O 1
ATOM 852 N N . ASN A 1 109 ? -9.390 -1.279 5.612 1.00 20.18 108 ASN A N 1
ATOM 853 C CA . ASN A 1 109 ? -8.137 -1.011 6.295 1.00 20.05 108 ASN A CA 1
ATOM 854 C C . ASN A 1 109 ? -6.927 -0.880 5.356 1.00 19.25 108 ASN A C 1
ATOM 855 O O . ASN A 1 109 ? -5.853 -0.448 5.782 1.00 18.26 108 ASN A O 1
ATOM 860 N N . GLU A 1 110 ? -7.088 -1.271 4.100 1.00 18.67 109 GLU A N 1
ATOM 861 C CA . GLU A 1 110 ? -6.019 -1.209 3.100 1.00 21.49 109 GLU A CA 1
ATOM 862 C C . GLU A 1 110 ? -5.447 0.199 2.899 1.00 23.62 109 GLU A C 1
ATOM 863 O O . GLU A 1 110 ? -4.248 0.366 2.681 1.00 23.01 109 GLU A O 1
ATOM 869 N N . ASN A 1 111 ? -6.300 1.211 2.953 1.00 23.63 110 ASN A N 1
ATOM 870 C CA . ASN A 1 111 ? -5.796 2.584 3.077 1.00 29.08 110 ASN A CA 1
ATOM 871 C C . ASN A 1 111 ? -6.838 3.470 3.703 1.00 28.30 110 ASN A C 1
ATOM 872 O O . ASN A 1 111 ? -8.007 3.091 3.800 1.00 28.80 110 ASN A O 1
ATOM 877 N N . ASP A 1 112 ? -6.415 4.650 4.133 1.00 28.04 111 ASP A N 1
ATOM 878 C CA . ASP A 1 112 ? -7.326 5.510 4.830 1.00 28.75 111 ASP A CA 1
ATOM 879 C C . ASP A 1 112 ? -7.749 6.720 3.993 1.00 26.61 111 ASP A C 1
ATOM 880 O O . ASP A 1 112 ? -8.253 7.661 4.552 1.00 26.23 111 ASP A O 1
ATOM 885 N N . ASP A 1 113 ? -7.596 6.671 2.668 1.00 24.60 112 ASP A N 1
ATOM 886 C CA . ASP A 1 113 ? -8.147 7.743 1.828 1.00 25.08 112 ASP A CA 1
ATOM 887 C C . ASP A 1 113 ? -9.664 7.791 2.011 1.00 23.33 112 ASP A C 1
ATOM 888 O O . ASP A 1 113 ? -10.335 6.745 2.030 1.00 23.55 112 ASP A O 1
ATOM 893 N N A GLU A 1 114 ? -10.221 8.993 2.150 0.60 22.53 113 GLU A N 1
ATOM 894 N N B GLU A 1 114 ? -10.205 8.999 2.152 0.40 22.44 113 GLU A N 1
ATOM 895 C CA A GLU A 1 114 ? -11.656 9.128 2.365 0.60 21.52 113 GLU A CA 1
ATOM 896 C CA B GLU A 1 114 ? -11.637 9.186 2.340 0.40 21.35 113 GLU A CA 1
ATOM 897 C C A GLU A 1 114 ? -12.466 8.528 1.208 0.60 20.09 113 GLU A C 1
ATOM 898 C C B GLU A 1 114 ? -12.458 8.549 1.212 0.40 20.25 113 GLU A C 1
ATOM 899 O O A GLU A 1 114 ? -13.528 7.955 1.430 0.60 19.95 113 GLU A O 1
ATOM 900 O O B GLU A 1 114 ? -13.522 7.987 1.456 0.40 20.11 113 GLU A O 1
ATOM 911 N N . SER A 1 115 ? -11.942 8.621 -0.012 1.00 19.47 114 SER A N 1
ATOM 912 C CA . SER A 1 115 ? -12.612 8.033 -1.179 1.00 20.28 114 SER A CA 1
ATOM 913 C C . SER A 1 115 ? -12.826 6.501 -1.052 1.00 19.67 114 SER A C 1
ATOM 914 O O . SER A 1 115 ? -13.889 5.985 -1.451 1.00 19.84 114 SER A O 1
ATOM 917 N N . GLN A 1 116 ? -11.851 5.821 -0.456 1.00 20.15 115 GLN A N 1
ATOM 918 C CA . GLN A 1 116 ? -11.911 4.366 -0.231 1.00 22.16 115 GLN A CA 1
ATOM 919 C C . GLN A 1 116 ? -13.069 4.068 0.718 1.00 20.98 115 GLN A C 1
ATOM 920 O O . GLN A 1 116 ? -13.911 3.211 0.465 1.00 20.89 115 GLN A O 1
ATOM 926 N N . HIS A 1 117 ? -13.106 4.796 1.826 1.00 20.66 116 HIS A N 1
ATOM 927 C CA . HIS A 1 117 ? -14.149 4.596 2.807 1.00 21.35 116 HIS A CA 1
ATOM 928 C C . HIS A 1 117 ? -15.537 4.920 2.265 1.00 21.22 116 HIS A C 1
ATOM 929 O O . HIS A 1 117 ? -16.502 4.174 2.500 1.00 20.37 116 HIS A O 1
ATOM 936 N N . GLU A 1 118 ? -15.636 6.001 1.497 1.00 20.67 117 GLU A N 1
ATOM 937 C CA . GLU A 1 118 ? -16.898 6.395 0.901 1.00 21.73 117 GLU A CA 1
ATOM 938 C C . GLU A 1 118 ? -17.361 5.358 -0.110 1.00 19.39 117 GLU A C 1
ATOM 939 O O . GLU A 1 118 ? -18.528 5.002 -0.121 1.00 19.30 117 GLU A O 1
ATOM 945 N N . LEU A 1 119 ? -16.435 4.828 -0.906 1.00 18.40 118 LEU A N 1
ATOM 946 C CA . LEU A 1 119 ? -16.753 3.749 -1.849 1.00 18.34 118 LEU A CA 1
ATOM 947 C C . LEU A 1 119 ? -17.340 2.530 -1.103 1.00 18.81 118 LEU A C 1
ATOM 948 O O . LEU A 1 119 ? -18.397 1.978 -1.478 1.00 18.42 118 LEU A O 1
ATOM 953 N N . ILE A 1 120 ? -16.668 2.133 -0.032 1.00 17.41 119 ILE A N 1
ATOM 954 C CA . ILE A 1 120 ? -17.107 0.933 0.704 1.00 18.87 119 ILE A CA 1
ATOM 955 C C . ILE A 1 120 ? -18.447 1.148 1.407 1.00 18.23 119 ILE A C 1
ATOM 956 O O . ILE A 1 120 ? -19.340 0.299 1.309 1.00 19.51 119 ILE A O 1
ATOM 961 N N . ARG A 1 121 ? -18.592 2.289 2.073 1.00 18.96 120 ARG A N 1
ATOM 962 C CA . ARG A 1 121 ? -19.813 2.623 2.811 1.00 21.64 120 ARG A CA 1
ATOM 963 C C . ARG A 1 121 ? -21.049 2.724 1.917 1.00 22.50 120 ARG A C 1
ATOM 964 O O . ARG A 1 121 ? -22.155 2.378 2.331 1.00 22.84 120 ARG A O 1
ATOM 972 N N . THR A 1 122 ? -20.863 3.180 0.691 1.00 21.66 121 THR A N 1
ATOM 973 C CA . THR A 1 122 ? -21.987 3.348 -0.210 1.00 23.29 121 THR A CA 1
ATOM 974 C C . THR A 1 122 ? -22.304 2.069 -0.991 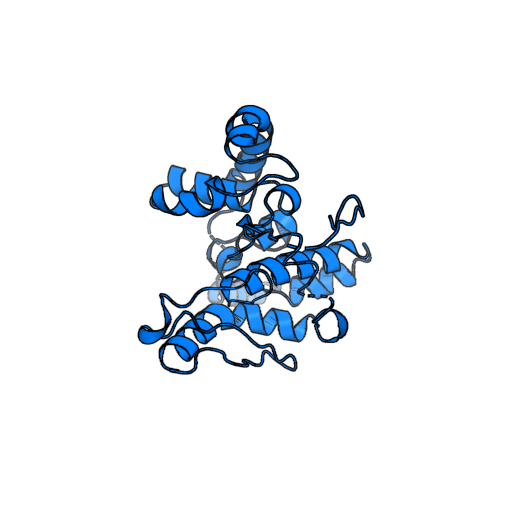1.00 22.41 121 THR A C 1
ATOM 975 O O . THR A 1 122 ? -23.400 1.962 -1.530 1.00 24.82 121 THR A O 1
ATOM 979 N N . THR A 1 123 ? -21.366 1.119 -1.058 1.00 20.70 122 THR A N 1
ATOM 980 C CA . THR A 1 123 ? -21.503 -0.077 -1.917 1.00 20.69 122 THR A CA 1
ATOM 981 C C . THR A 1 123 ? -21.942 -1.299 -1.119 1.00 21.65 122 THR A C 1
ATOM 982 O O . THR A 1 123 ? -22.837 -2.055 -1.536 1.00 21.35 122 THR A O 1
ATOM 986 N N . ILE A 1 124 ? -21.329 -1.498 0.035 1.00 20.98 123 ILE A N 1
ATOM 987 C CA . ILE A 1 124 ? -21.666 -2.661 0.844 1.00 21.09 123 ILE A CA 1
ATOM 988 C C . ILE A 1 124 ? -22.805 -2.319 1.791 1.00 23.14 123 ILE A C 1
ATOM 989 O O . ILE A 1 124 ? -22.684 -1.429 2.671 1.00 24.76 123 ILE A O 1
ATOM 994 N N . ILE A 1 125 ? -23.908 -3.044 1.630 1.00 22.94 124 ILE A N 1
ATOM 995 C CA . ILE A 1 125 ? -25.038 -2.915 2.525 1.00 24.57 124 ILE A CA 1
ATOM 996 C C . ILE A 1 125 ? -25.211 -4.186 3.369 1.00 22.57 124 ILE A C 1
ATOM 997 O O . ILE A 1 125 ? -25.209 -5.301 2.839 1.00 23.30 124 ILE A O 1
ATOM 1002 N N . ASN A 1 126 ? -25.396 -3.994 4.666 1.00 24.04 125 ASN A N 1
ATOM 1003 C CA . ASN A 1 126 ? -25.711 -5.078 5.592 1.00 23.47 125 ASN A CA 1
ATOM 1004 C C . ASN A 1 126 ? -27.179 -4.969 5.986 1.00 25.37 125 ASN A C 1
ATOM 1005 O O . ASN A 1 126 ? -27.530 -4.124 6.820 1.00 26.06 125 ASN A O 1
ATOM 1010 N N . PRO A 1 127 ? -28.056 -5.773 5.334 1.00 28.03 126 PRO A N 1
ATOM 1011 C CA . PRO A 1 127 ? -29.500 -5.598 5.587 1.00 30.60 126 PRO A CA 1
ATOM 1012 C C . PRO A 1 127 ? -29.880 -5.842 7.046 1.00 29.87 126 PRO A C 1
ATOM 1013 O O . PRO A 1 127 ? -30.742 -5.149 7.584 1.00 31.08 126 PRO A O 1
ATOM 1017 N N . ILE A 1 128 ? -29.200 -6.785 7.690 1.00 30.74 127 ILE A N 1
ATOM 1018 C CA . ILE A 1 128 ? -29.472 -7.088 9.093 1.00 31.20 127 ILE A CA 1
ATOM 1019 C C . ILE A 1 128 ? -29.153 -5.879 9.989 1.00 28.73 127 ILE A C 1
ATOM 1020 O O . ILE A 1 128 ? -29.984 -5.478 10.801 1.00 28.73 127 ILE A O 1
ATOM 1025 N N . ALA A 1 129 ? -27.966 -5.278 9.818 1.00 27.41 128 ALA A N 1
ATOM 1026 C CA . ALA A 1 129 ? -27.608 -4.052 10.535 1.00 26.50 128 ALA A CA 1
ATOM 1027 C C . ALA A 1 129 ? -28.605 -2.932 10.251 1.00 27.09 128 ALA A C 1
ATOM 1028 O O . ALA A 1 129 ? -29.107 -2.264 11.165 1.00 26.01 128 ALA A O 1
ATOM 1030 N N . GLU A 1 130 ? -28.904 -2.745 8.971 1.00 29.46 129 GLU A N 1
ATOM 1031 C CA . GLU A 1 130 ? -29.772 -1.648 8.573 1.00 31.25 129 GLU A CA 1
ATOM 1032 C C . GLU A 1 130 ? -31.172 -1.838 9.149 1.00 33.61 129 GLU A C 1
ATOM 1033 O O . GLU A 1 130 ? -31.751 -0.876 9.651 1.00 32.72 129 GLU A O 1
ATOM 1039 N N . SER A 1 131 ? -31.678 -3.075 9.123 1.00 35.25 130 SER A N 1
ATOM 1040 C CA . SER A 1 131 ? -32.999 -3.365 9.719 1.00 38.21 130 SER A CA 1
ATOM 1041 C C . SER A 1 131 ? -33.059 -2.995 11.214 1.00 39.50 130 SER A C 1
ATOM 1042 O O . SER A 1 131 ? -34.131 -2.691 11.736 1.00 40.27 130 SER A O 1
ATOM 1045 N N . ASN A 1 132 ? -31.907 -2.987 11.888 1.00 37.17 131 ASN A N 1
ATOM 1046 C CA . ASN A 1 132 ? -31.822 -2.615 13.299 1.00 36.27 131 ASN A CA 1
ATOM 1047 C C . ASN A 1 132 ? -31.476 -1.148 13.563 1.00 33.83 131 ASN A C 1
ATOM 1048 O O . ASN A 1 132 ? -31.242 -0.770 14.714 1.00 32.15 131 ASN A O 1
ATOM 1053 N N . GLY A 1 133 ? -31.428 -0.328 12.511 1.00 32.53 132 GLY A N 1
ATOM 1054 C CA . GLY A 1 133 ? -31.043 1.068 12.647 1.00 33.40 132 GLY A CA 1
ATOM 1055 C C . GLY A 1 133 ? -29.546 1.350 12.732 1.00 32.29 132 GLY A C 1
ATOM 1056 O O . GLY A 1 133 ? -29.136 2.423 13.164 1.00 32.14 132 GLY A O 1
ATOM 1057 N N . VAL A 1 134 ? -28.717 0.398 12.308 1.00 28.65 133 VAL A N 1
ATOM 1058 C CA . VAL A 1 134 ? -27.282 0.522 12.489 1.00 27.20 133 VAL A CA 1
ATOM 1059 C C . VAL A 1 134 ? -26.674 0.669 11.099 1.00 25.84 133 VAL A C 1
ATOM 1060 O O . VAL A 1 134 ? -26.856 -0.212 10.243 1.00 26.72 133 VAL A O 1
ATOM 1064 N N . GLY A 1 135 ? -25.960 1.766 10.913 1.00 26.79 134 GLY A N 1
ATOM 1065 C CA . GLY A 1 135 ? -25.246 2.073 9.670 1.00 27.29 134 GLY A CA 1
ATOM 1066 C C . GLY A 1 135 ? -23.738 2.053 9.819 1.00 25.96 134 GLY A C 1
ATOM 1067 O O . GLY A 1 135 ? -23.200 1.838 10.917 1.00 25.64 134 GLY A O 1
ATOM 1068 N N . TRP A 1 136 ? -23.039 2.301 8.708 1.00 24.64 135 TRP A N 1
ATOM 1069 C CA . TRP A 1 136 ? -21.570 2.372 8.688 1.00 23.57 135 TRP A CA 1
ATOM 1070 C C . TRP A 1 136 ? -20.995 3.408 9.644 1.00 24.78 135 TRP A C 1
ATOM 1071 O O . TRP A 1 136 ? -19.873 3.297 10.117 1.00 24.19 135 TRP A O 1
ATOM 1082 N N . ASP A 1 137 ? -21.763 4.455 9.914 1.00 28.16 136 ASP A N 1
ATOM 1083 C CA . ASP A 1 137 ? -21.318 5.501 10.832 1.00 30.81 136 ASP A CA 1
ATOM 1084 C C . ASP A 1 137 ? -21.046 4.948 12.240 1.00 29.92 136 ASP A C 1
ATOM 1085 O O . ASP A 1 137 ? -20.307 5.547 12.996 1.00 31.22 136 ASP A O 1
ATOM 1090 N N . SER A 1 138 ? -21.631 3.799 12.585 1.00 29.31 137 SER A N 1
ATOM 1091 C CA . SER A 1 138 ? -21.335 3.165 13.881 1.00 29.20 137 SER A CA 1
ATOM 1092 C C . SER A 1 138 ? -19.903 2.644 14.052 1.00 27.63 137 SER A C 1
ATOM 1093 O O . SER A 1 138 ? -19.472 2.459 15.186 1.00 28.47 137 SER A O 1
ATOM 1096 N N . GLY A 1 139 ? -19.176 2.447 12.946 1.00 26.20 138 GLY A N 1
ATOM 1097 C CA . GLY A 1 139 ? -17.805 1.896 12.921 1.00 25.31 138 GLY A CA 1
ATOM 1098 C C . GLY A 1 139 ? -17.764 0.644 12.027 1.00 21.67 138 GLY A C 1
ATOM 1099 O O . GLY A 1 139 ? -18.743 -0.078 11.959 1.00 22.16 138 GLY A O 1
ATOM 1100 N N . PRO A 1 140 ? -16.642 0.379 11.340 1.00 22.32 139 PRO A N 1
ATOM 1101 C CA . PRO A 1 140 ? -16.661 -0.730 10.364 1.00 20.93 139 PRO A CA 1
ATOM 1102 C C . PRO A 1 140 ? -16.771 -2.116 11.022 1.00 20.21 139 PRO A C 1
ATOM 1103 O O . PRO A 1 140 ? -17.501 -2.971 10.522 1.00 20.29 139 PRO A O 1
ATOM 1107 N N . GLU A 1 141 ? -16.066 -2.334 12.128 1.00 18.88 140 GLU A N 1
ATOM 1108 C CA . GLU A 1 141 ? -16.093 -3.663 12.765 1.00 19.25 140 GLU A CA 1
ATOM 1109 C C . GLU A 1 141 ? -17.476 -3.955 13.301 1.00 19.60 140 GLU A C 1
ATOM 1110 O O . GLU A 1 141 ? -18.025 -5.039 13.097 1.00 18.71 140 GLU A O 1
ATOM 1116 N N . ILE A 1 142 ? -18.075 -2.989 13.998 1.00 19.41 141 ILE A N 1
ATOM 1117 C CA . ILE A 1 142 ? -19.402 -3.197 14.561 1.00 19.99 141 ILE A CA 1
ATOM 1118 C C . ILE A 1 142 ? -20.496 -3.350 13.487 1.00 19.16 141 ILE A C 1
ATOM 1119 O O . ILE A 1 142 ? -21.345 -4.237 13.590 1.00 18.44 141 ILE A O 1
ATOM 1124 N N . TYR A 1 143 ? -20.434 -2.575 12.402 1.00 19.24 142 TYR A N 1
ATOM 1125 C CA . TYR A 1 143 ? -21.410 -2.700 11.303 1.00 19.27 142 TYR A CA 1
ATOM 1126 C C . TYR A 1 143 ? -21.319 -4.068 10.666 1.00 17.63 142 TYR A C 1
ATOM 1127 O O . TYR A 1 143 ? -22.327 -4.770 10.468 1.00 18.54 142 TYR A O 1
ATOM 1136 N N . LEU A 1 144 ? -20.085 -4.462 10.352 1.00 17.31 143 LEU A N 1
ATOM 1137 C CA . LEU A 1 144 ? -19.857 -5.726 9.687 1.00 16.86 143 LEU A CA 1
ATOM 1138 C C . LEU A 1 144 ? -20.190 -6.934 10.570 1.00 16.25 143 LEU A C 1
ATOM 1139 O O . LEU A 1 144 ? -20.514 -8.020 10.054 1.00 16.19 143 LEU A O 1
ATOM 1144 N N . SER A 1 145 ? -20.129 -6.750 11.899 1.00 16.02 144 SER A N 1
ATOM 1145 C CA . SER A 1 145 ? -20.383 -7.856 12.831 1.00 16.04 144 SER A CA 1
ATOM 1146 C C . SER A 1 145 ? -21.847 -8.339 12.852 1.00 17.36 144 SER A C 1
ATOM 1147 O O . SER A 1 145 ? -22.148 -9.398 13.407 1.00 17.22 144 SER A O 1
ATOM 1150 N N . PHE A 1 146 ? -22.764 -7.576 12.264 1.00 18.72 145 PHE A N 1
ATOM 1151 C CA . PHE A 1 146 ? -24.132 -8.059 12.090 1.00 20.51 145 PHE A CA 1
ATOM 1152 C C . PHE A 1 146 ? -24.287 -9.129 11.015 1.00 21.35 145 PHE A C 1
ATOM 1153 O O . PHE A 1 146 ? -25.296 -9.812 10.993 1.00 21.34 145 PHE A O 1
ATOM 1161 N N . PHE A 1 147 ? -23.287 -9.294 10.142 1.00 20.44 146 PHE A N 1
ATOM 1162 C CA . PHE A 1 147 ? -23.294 -10.364 9.156 1.00 19.93 146 PHE A CA 1
ATOM 1163 C C . PHE A 1 147 ? -23.064 -11.711 9.772 1.00 20.23 146 PHE A C 1
ATOM 1164 O O . PHE A 1 147 ? -22.155 -11.887 10.607 1.00 19.05 146 PHE A O 1
ATOM 1172 N N . PRO A 1 148 ? -23.854 -12.706 9.338 1.00 19.01 147 PRO A N 1
ATOM 1173 C CA . PRO A 1 148 ? -23.613 -14.084 9.715 1.00 19.97 147 PRO A CA 1
ATOM 1174 C C . PRO A 1 148 ? -22.192 -14.497 9.365 1.00 18.49 147 PRO A C 1
ATOM 1175 O O . PRO A 1 148 ? -21.636 -14.018 8.368 1.00 18.43 147 PRO A O 1
ATOM 1179 N N . GLY A 1 149 ? -21.595 -15.331 10.207 1.00 17.73 148 GLY A N 1
ATOM 1180 C CA . GLY A 1 149 ? -20.263 -15.881 9.935 1.00 17.83 148 GLY A CA 1
ATOM 1181 C C . GLY A 1 149 ? -19.128 -15.109 10.570 1.00 16.66 148 GLY A C 1
ATOM 1182 O O . GLY A 1 149 ? -18.003 -15.619 10.698 1.00 17.16 148 GLY A O 1
ATOM 1183 N N . THR A 1 150 ? -19.404 -13.887 11.014 1.00 16.28 149 THR A N 1
ATOM 1184 C CA . THR A 1 150 ? -18.341 -13.067 11.595 1.00 15.99 149 THR A CA 1
ATOM 1185 C C . THR A 1 150 ? -17.890 -13.606 12.949 1.00 16.22 149 THR A C 1
ATOM 1186 O O . THR A 1 150 ? -16.831 -13.232 13.443 1.00 16.53 149 THR A O 1
ATOM 1190 N N . GLU A 1 151 ? -18.691 -14.477 13.548 1.00 16.47 150 GLU A N 1
ATOM 1191 C CA . GLU A 1 151 ? -18.311 -15.102 14.819 1.00 17.80 150 GLU A CA 1
ATOM 1192 C C . GLU A 1 151 ? -17.082 -15.999 14.680 1.00 18.40 150 GLU A C 1
ATOM 1193 O O . GLU A 1 151 ? -16.418 -16.322 15.674 1.00 19.26 150 GLU A O 1
ATOM 1199 N N . MET A 1 152 ? -16.755 -16.382 13.448 1.00 18.02 151 MET A N 1
ATOM 1200 C CA . MET A 1 152 ? -15.529 -17.104 13.190 1.00 17.47 151 MET A CA 1
ATOM 1201 C C . MET A 1 152 ? -14.298 -16.321 13.542 1.00 17.96 151 MET A C 1
ATOM 1202 O O . MET A 1 152 ? -13.227 -16.903 13.690 1.00 17.34 151 MET A O 1
ATOM 1207 N N . PHE A 1 153 ? -14.437 -14.993 13.620 1.00 16.80 152 PHE A N 1
ATOM 1208 C CA . PHE A 1 153 ? -13.311 -14.089 13.768 1.00 16.49 152 PHE A CA 1
ATOM 1209 C C . PHE A 1 153 ? -13.553 -13.083 14.893 1.00 16.28 152 PHE A C 1
ATOM 1210 O O . PHE A 1 153 ? -13.576 -11.858 14.662 1.00 16.06 152 PHE A O 1
ATOM 1218 N N . LEU A 1 154 ? -13.692 -13.593 16.109 1.00 16.19 153 LEU A N 1
ATOM 1219 C CA . LEU A 1 154 ? -14.039 -12.742 17.240 1.00 16.61 153 LEU A CA 1
ATOM 1220 C C . LEU A 1 154 ? -13.019 -11.662 17.544 1.00 17.08 153 LEU A C 1
ATOM 1221 O O . LEU A 1 154 ? -13.426 -10.568 17.898 1.00 16.23 153 LEU A O 1
ATOM 1226 N N . GLU A 1 155 ? -11.719 -11.968 17.423 1.00 17.15 154 GLU A N 1
ATOM 1227 C CA . GLU A 1 155 ? -10.692 -10.979 17.693 1.00 18.47 154 GLU A CA 1
ATOM 1228 C C . GLU A 1 155 ? -10.724 -9.899 16.613 1.00 18.02 154 GLU A C 1
ATOM 1229 O O . GLU A 1 155 ? -10.669 -8.706 16.923 1.00 17.97 154 GLU A O 1
ATOM 1235 N N . THR A 1 156 ? -10.806 -10.320 15.356 1.00 16.98 155 THR A N 1
ATOM 1236 C CA . THR A 1 156 ? -10.883 -9.400 14.225 1.00 17.63 155 THR A CA 1
ATOM 1237 C C . THR A 1 156 ? -12.007 -8.391 14.405 1.00 17.03 155 THR A C 1
ATOM 1238 O O . THR A 1 156 ? -11.796 -7.187 14.174 1.00 19.34 155 THR A O 1
ATOM 1242 N N . PHE A 1 157 ? -13.162 -8.877 14.862 1.00 16.03 156 PHE A N 1
ATOM 1243 C CA . PHE A 1 157 ? -14.384 -8.080 15.005 1.00 15.77 156 PHE A CA 1
ATOM 1244 C C . PHE A 1 157 ? -14.618 -7.607 16.436 1.00 16.71 156 PHE A C 1
ATOM 1245 O O . PHE A 1 157 ? -15.736 -7.269 16.810 1.00 16.47 156 PHE A O 1
ATOM 1253 N N . LYS A 1 158 ? -13.549 -7.594 17.231 1.00 16.64 157 LYS A N 1
ATOM 1254 C CA . LYS A 1 158 ? -13.558 -6.936 18.542 1.00 17.98 157 LYS A CA 1
ATOM 1255 C C . LYS A 1 158 ? -14.672 -7.421 19.462 1.00 17.04 157 LYS A C 1
ATOM 1256 O O . LYS A 1 158 ? -15.287 -6.633 20.165 1.00 17.13 157 LYS A O 1
ATOM 1262 N N . PHE A 1 159 ? -14.921 -8.739 19.426 1.00 15.95 158 PHE A N 1
ATOM 1263 C CA . PHE A 1 159 ? -15.975 -9.439 20.188 1.00 15.64 158 PHE A CA 1
ATOM 1264 C C . PHE A 1 159 ? -17.435 -9.092 19.791 1.00 15.37 158 PHE A C 1
ATOM 1265 O O . PHE A 1 159 ? -18.361 -9.715 20.318 1.00 15.50 158 PHE A O 1
ATOM 1273 N N . TYR A 1 160 ? -17.659 -8.165 18.849 1.00 15.56 159 TYR A N 1
ATOM 1274 C CA . TYR A 1 160 ? -19.028 -7.755 18.484 1.00 16.41 159 TYR A CA 1
ATOM 1275 C C . TYR A 1 160 ? -19.963 -8.868 17.973 1.00 16.88 159 TYR A C 1
ATOM 1276 O O . TYR A 1 160 ? -21.158 -8.833 18.255 1.00 16.64 159 TYR A O 1
ATOM 1285 N N . PRO A 1 161 ? -19.428 -9.893 17.260 1.00 15.61 160 PRO A N 1
ATOM 1286 C CA . PRO A 1 161 ? -20.352 -10.951 16.836 1.00 16.48 160 PRO A CA 1
ATOM 1287 C C . PRO A 1 161 ? -20.957 -11.708 18.030 1.00 18.29 160 PRO A C 1
ATOM 1288 O O . PRO A 1 161 ? -22.060 -12.239 17.930 1.00 19.66 160 PRO A O 1
ATOM 1292 N N . LEU A 1 162 ? -20.225 -11.744 19.145 1.00 16.59 161 LEU A N 1
ATOM 1293 C CA . LEU A 1 162 ? -20.722 -12.281 20.408 1.00 17.17 161 LEU A CA 1
ATOM 1294 C C . LEU A 1 162 ? -21.597 -11.264 21.145 1.00 17.04 161 LEU A C 1
ATOM 1295 O O . LEU A 1 162 ? -22.691 -11.596 21.593 1.00 17.43 161 LEU A O 1
ATOM 1300 N N . THR A 1 163 ? -21.107 -10.042 21.307 1.00 16.71 162 THR A N 1
ATOM 1301 C CA . THR A 1 163 ? -21.801 -9.091 22.207 1.00 17.81 162 THR A CA 1
ATOM 1302 C C . THR A 1 163 ? -23.077 -8.546 21.583 1.00 18.34 162 THR A C 1
ATOM 1303 O O . THR A 1 163 ? -24.015 -8.188 22.300 1.00 19.70 162 THR A O 1
ATOM 1307 N N . ILE A 1 164 ? -23.169 -8.534 20.251 1.00 19.27 163 ILE A N 1
ATOM 1308 C CA . ILE A 1 164 ? -24.483 -8.266 19.629 1.00 20.02 163 ILE A CA 1
ATOM 1309 C C . ILE A 1 164 ? -25.508 -9.285 20.112 1.00 20.95 163 ILE A C 1
ATOM 1310 O O . ILE A 1 164 ? -26.642 -8.920 20.496 1.00 23.30 163 ILE A O 1
ATOM 1315 N N . GLY A 1 165 ? -25.096 -10.545 20.135 1.00 22.15 164 GLY A N 1
ATOM 1316 C CA . GLY A 1 165 ? -25.947 -11.649 20.576 1.00 22.43 164 GLY A CA 1
ATOM 1317 C C . GLY A 1 165 ? -26.270 -11.542 22.058 1.00 23.66 164 GLY A C 1
ATOM 1318 O O . GLY A 1 165 ? -27.406 -11.770 22.475 1.00 22.28 164 GLY A O 1
ATOM 1319 N N . ILE A 1 166 ? -25.276 -11.168 22.864 1.00 22.47 165 ILE A N 1
ATOM 1320 C CA . ILE A 1 166 ? -25.524 -10.976 24.310 1.00 22.43 165 ILE A CA 1
ATOM 1321 C C . ILE A 1 166 ? -26.544 -9.854 24.546 1.00 23.54 165 ILE A C 1
ATOM 1322 O O . ILE A 1 166 ? -27.512 -10.015 25.314 1.00 24.89 165 ILE A O 1
ATOM 1327 N N . HIS A 1 167 ? -26.361 -8.728 23.872 1.00 24.13 166 HIS A N 1
ATOM 1328 C CA . HIS A 1 167 ? -27.313 -7.634 23.952 1.00 26.24 166 HIS A CA 1
ATOM 1329 C C . HIS A 1 167 ? -28.742 -8.053 23.590 1.00 27.06 166 HIS A C 1
ATOM 1330 O O . HIS A 1 167 ? -29.703 -7.700 24.306 1.00 27.68 166 HIS A O 1
ATOM 1337 N N . ARG A 1 168 ? -28.881 -8.783 22.488 1.00 27.37 167 ARG A N 1
ATOM 1338 C CA . ARG A 1 168 ? -30.175 -9.305 22.050 1.00 29.83 167 ARG A CA 1
ATOM 1339 C C . ARG A 1 168 ? -30.822 -10.206 23.111 1.00 31.21 167 ARG A C 1
ATOM 1340 O O . ARG A 1 168 ? -32.009 -10.053 23.413 1.00 31.71 167 ARG A O 1
ATOM 1348 N N . VAL A 1 169 ? -30.051 -11.125 23.689 1.00 30.02 168 VAL A N 1
ATOM 1349 C CA . VAL A 1 169 ? -30.571 -11.977 24.763 1.00 31.00 168 VAL A CA 1
ATOM 1350 C C . VAL A 1 169 ? -30.999 -11.128 25.950 1.00 32.23 168 VAL A C 1
ATOM 1351 O O . VAL A 1 169 ? -32.100 -11.309 26.481 1.00 33.07 168 VAL A O 1
ATOM 1355 N N . LYS A 1 170 ? -30.161 -10.178 26.347 1.00 31.14 169 LYS A N 1
ATOM 1356 C CA . LYS A 1 170 ? -30.491 -9.327 27.485 1.00 32.89 169 LYS A CA 1
ATOM 1357 C C . LYS A 1 170 ? -31.783 -8.534 27.252 1.00 34.74 169 LYS A C 1
ATOM 1358 O O . LYS A 1 170 ? -32.522 -8.254 28.209 1.00 34.27 169 LYS A O 1
ATOM 1364 N N . GLN A 1 171 ? -32.048 -8.199 25.992 1.00 32.88 170 GLN A N 1
ATOM 1365 C CA . GLN A 1 171 ? -33.262 -7.462 25.588 1.00 37.75 170 GLN A CA 1
ATOM 1366 C C . GLN A 1 171 ? -34.484 -8.336 25.295 1.00 37.63 170 GLN A C 1
ATOM 1367 O O . GLN A 1 171 ? -35.523 -7.817 24.901 1.00 38.97 170 GLN A O 1
ATOM 1373 N N . GLY A 1 172 ? -34.364 -9.651 25.460 1.00 38.89 171 GLY A N 1
ATOM 1374 C CA . GLY A 1 172 ? -35.458 -10.561 25.147 1.00 42.02 171 GLY A CA 1
ATOM 1375 C C . GLY A 1 172 ? -35.763 -10.693 23.666 1.00 43.52 171 GLY A C 1
ATOM 1376 O O . GLY A 1 172 ? -36.851 -11.149 23.302 1.00 45.97 171 GLY A O 1
ATOM 1377 N N . MET A 1 173 ? -34.807 -10.313 22.815 1.00 42.80 172 MET A N 1
ATOM 1378 C CA . MET A 1 173 ? -34.963 -10.363 21.362 1.00 42.33 172 MET A CA 1
ATOM 1379 C C . MET A 1 173 ? -34.488 -11.690 20.790 1.00 42.67 172 MET A C 1
ATOM 1380 O O . MET A 1 173 ? -34.620 -11.915 19.586 1.00 43.91 172 MET A O 1
ATOM 1385 N N . MET A 1 174 ? -33.912 -12.553 21.629 1.00 39.90 173 MET A N 1
ATOM 1386 C CA . MET A 1 174 ? -33.274 -13.777 21.145 1.00 41.44 173 MET A CA 1
ATOM 1387 C C . MET A 1 174 ? -33.143 -14.857 22.211 1.00 39.75 173 MET A C 1
ATOM 1388 O O . MET A 1 174 ? -32.785 -14.587 23.356 1.00 39.79 173 MET A O 1
ATOM 1393 N N . ASP A 1 175 ? -33.410 -16.090 21.809 1.00 42.96 174 ASP A N 1
ATOM 1394 C CA . ASP A 1 175 ? -33.221 -17.235 22.679 1.00 45.67 174 ASP A CA 1
ATOM 1395 C C . ASP A 1 175 ? -31.723 -17.367 22.992 1.00 44.92 174 ASP A C 1
ATOM 1396 O O . ASP A 1 175 ? -30.906 -17.355 22.069 1.00 41.85 174 ASP A O 1
ATOM 1401 N N . PRO A 1 176 ? -31.364 -17.509 24.284 1.00 43.83 175 PRO A N 1
ATOM 1402 C CA . PRO A 1 176 ? -29.970 -17.741 24.685 1.00 43.54 175 PRO A CA 1
ATOM 1403 C C . PRO A 1 176 ? -29.265 -18.856 23.905 1.00 41.01 175 PRO A C 1
ATOM 1404 O O . PRO A 1 176 ? -28.045 -18.816 23.757 1.00 35.70 175 PRO A O 1
ATOM 1408 N N . GLN A 1 177 ? -30.015 -19.852 23.428 1.00 40.16 176 GLN A N 1
ATOM 1409 C CA . GLN A 1 177 ? -29.409 -20.986 22.728 1.00 41.18 176 GLN A CA 1
ATOM 1410 C C . GLN A 1 177 ? -28.650 -20.561 21.488 1.00 37.13 176 GLN A C 1
ATOM 1411 O O . GLN A 1 177 ? -27.680 -21.212 21.119 1.00 35.85 176 GLN A O 1
ATOM 1417 N N . TYR A 1 178 ? -29.079 -19.464 20.860 1.00 34.54 177 TYR A N 1
ATOM 1418 C CA . TYR A 1 178 ? -28.415 -18.957 19.659 1.00 35.54 177 TYR A CA 1
ATOM 1419 C C . TYR A 1 178 ? -27.004 -18.406 19.930 1.00 32.01 177 TYR A C 1
ATOM 1420 O O . TYR A 1 178 ? -26.258 -18.156 19.000 1.00 30.45 177 TYR A O 1
ATOM 1429 N N . LEU A 1 179 ? -26.636 -18.244 21.200 1.00 32.24 178 LEU A N 1
ATOM 1430 C CA . LEU A 1 179 ? -25.269 -17.852 21.551 1.00 29.98 178 LEU A CA 1
ATOM 1431 C C . LEU A 1 179 ? -24.273 -18.988 21.399 1.00 31.86 178 LEU A C 1
ATOM 1432 O O . LEU A 1 179 ? -23.076 -18.757 21.428 1.00 28.92 178 LEU A O 1
ATOM 1437 N N . LYS A 1 180 ? -24.749 -20.223 21.227 1.00 32.11 179 LYS A N 1
ATOM 1438 C CA . LYS A 1 180 ? -23.862 -21.370 21.322 1.00 34.09 179 LYS A CA 1
ATOM 1439 C C . LYS A 1 180 ? -22.758 -21.323 20.273 1.00 31.33 179 LYS A C 1
ATOM 1440 O O . LYS A 1 180 ? -21.628 -21.681 20.572 1.00 30.76 179 LYS A O 1
ATOM 1446 N N . LYS A 1 181 ? -23.093 -20.881 19.059 1.00 31.32 180 LYS A N 1
ATOM 1447 C CA . LYS A 1 181 ? -22.130 -20.800 17.957 1.00 34.23 180 LYS A CA 1
ATOM 1448 C C . LYS A 1 181 ? -20.927 -19.927 18.321 1.00 30.05 180 LYS A C 1
ATOM 1449 O O . LYS A 1 181 ? -19.785 -20.368 18.226 1.00 30.96 180 LYS A O 1
ATOM 1455 N N . ALA A 1 182 ? -21.200 -18.693 18.738 1.00 27.43 181 ALA A N 1
ATOM 1456 C CA . ALA A 1 182 ? -20.138 -17.738 19.119 1.00 24.60 181 ALA A CA 1
ATOM 1457 C C . ALA A 1 182 ? -19.343 -18.225 20.325 1.00 22.77 181 ALA A C 1
ATOM 1458 O O . ALA A 1 182 ? -18.122 -18.091 20.377 1.00 22.03 181 ALA A O 1
ATOM 1460 N N . LEU A 1 183 ? -20.034 -18.826 21.287 1.00 24.57 182 LEU A N 1
ATOM 1461 C CA . LEU A 1 183 ? -19.383 -19.249 22.517 1.00 27.00 182 LEU A CA 1
ATOM 1462 C C . LEU A 1 183 ? -18.405 -20.415 22.321 1.00 29.26 182 LEU A C 1
ATOM 1463 O O . LEU A 1 183 ? -17.600 -20.668 23.208 1.00 32.46 182 LEU A O 1
ATOM 1468 N N . ARG A 1 184 ? -18.488 -21.111 21.178 1.00 30.98 183 ARG A N 1
ATOM 1469 C CA . ARG A 1 184 ? -17.580 -22.218 20.807 1.00 33.21 183 ARG A CA 1
ATOM 1470 C C . ARG A 1 184 ? -16.299 -21.768 20.116 1.00 30.31 183 ARG A C 1
ATOM 1471 O O . ARG A 1 184 ? -15.344 -22.542 19.984 1.00 28.70 183 ARG A O 1
ATOM 1479 N N . GLN A 1 185 ? -16.276 -20.529 19.643 1.00 26.11 184 GLN A N 1
ATOM 1480 C CA . GLN A 1 185 ? -15.184 -20.050 18.828 1.00 25.30 184 GLN A CA 1
ATOM 1481 C C . GLN A 1 185 ? -13.955 -19.706 19.645 1.00 25.31 184 GLN A C 1
ATOM 1482 O O . GLN A 1 185 ? -14.018 -19.590 20.874 1.00 24.11 184 GLN A O 1
ATOM 1488 N N . ARG A 1 186 ? -12.836 -19.562 18.951 1.00 25.01 185 ARG A N 1
ATOM 1489 C CA . ARG A 1 186 ? -11.608 -19.107 19.571 1.00 26.73 185 ARG A CA 1
ATOM 1490 C C . ARG A 1 186 ? -11.617 -17.587 19.608 1.00 25.13 185 ARG A C 1
ATOM 1491 O O . ARG A 1 186 ? -12.444 -16.954 18.955 1.00 22.10 185 ARG A O 1
ATOM 1499 N N . TYR A 1 187 ? -10.709 -17.021 20.387 1.00 22.15 186 TYR A N 1
ATOM 1500 C CA . TYR A 1 187 ? -10.393 -15.601 20.347 1.00 23.69 186 TYR A CA 1
ATOM 1501 C C . TYR A 1 187 ? -8.884 -15.534 20.178 1.00 25.82 186 TYR A C 1
ATOM 1502 O O . TYR A 1 187 ? -8.130 -15.792 21.130 1.00 26.99 186 TYR A O 1
ATOM 1511 N N . GLY A 1 188 ? -8.443 -15.252 18.956 1.00 25.72 187 GLY A N 1
ATOM 1512 C CA . GLY A 1 188 ? -7.029 -15.388 18.610 1.00 29.96 187 GLY A CA 1
ATOM 1513 C C . GLY A 1 188 ? -6.563 -16.797 18.948 1.00 31.36 187 GLY A C 1
ATOM 1514 O O . GLY A 1 188 ? -7.185 -17.770 18.535 1.00 32.28 187 GLY A O 1
ATOM 1515 N N . THR A 1 189 ? -5.499 -16.896 19.749 1.00 36.29 188 THR A N 1
ATOM 1516 C CA . THR A 1 189 ? -4.988 -18.200 20.190 1.00 39.23 188 THR A CA 1
ATOM 1517 C C . THR A 1 189 ? -5.786 -18.852 21.325 1.00 39.17 188 THR A C 1
ATOM 1518 O O . THR A 1 189 ? -5.623 -20.051 21.574 1.00 41.91 188 THR A O 1
ATOM 1522 N N . LEU A 1 190 ? -6.642 -18.083 22.004 1.00 32.85 189 LEU A N 1
ATOM 1523 C CA . LEU A 1 190 ? -7.401 -18.600 23.139 1.00 32.33 189 LEU A CA 1
ATOM 1524 C C . LEU A 1 190 ? -8.584 -19.448 22.725 1.00 31.67 189 LEU A C 1
ATOM 1525 O O . LEU A 1 190 ? -9.402 -19.049 21.893 1.00 27.00 189 LEU A O 1
ATOM 1530 N N . THR A 1 191 ? -8.678 -20.625 23.335 1.00 31.11 190 THR A N 1
ATOM 1531 C CA . THR A 1 191 ? -9.879 -21.427 23.291 1.00 30.97 190 THR A CA 1
ATOM 1532 C C . THR A 1 191 ? -10.990 -20.765 24.087 1.00 28.74 190 THR A C 1
ATOM 1533 O O . THR A 1 191 ? -10.725 -19.909 24.934 1.00 28.07 190 THR A O 1
ATOM 1537 N N . ALA A 1 192 ? -12.223 -21.189 23.832 1.00 27.94 191 ALA A N 1
ATOM 1538 C CA . ALA A 1 192 ? -13.396 -20.622 24.490 1.00 30.17 191 ALA A CA 1
ATOM 1539 C C . ALA A 1 192 ? -13.335 -20.716 25.996 1.00 30.99 191 ALA A C 1
ATOM 1540 O O . ALA A 1 192 ? -13.730 -19.790 26.695 1.00 26.38 191 ALA A O 1
ATOM 1542 N N . ASP A 1 193 ? -12.874 -21.848 26.519 1.00 32.34 192 ASP A N 1
ATOM 1543 C CA . ASP A 1 193 ? -12.766 -21.959 27.970 1.00 34.57 192 ASP A CA 1
ATOM 1544 C C . ASP A 1 193 ? -11.805 -20.921 28.518 1.00 32.61 192 ASP A C 1
ATOM 1545 O O . ASP A 1 193 ? -12.061 -20.347 29.581 1.00 34.76 192 ASP A O 1
ATOM 1550 N N . LYS A 1 194 ? -10.742 -20.639 27.771 1.00 28.47 193 LYS A N 1
ATOM 1551 C CA . LYS A 1 194 ? -9.738 -19.690 28.198 1.00 29.47 193 LYS A CA 1
ATOM 1552 C C . LYS A 1 194 ? -10.206 -18.237 28.063 1.00 26.72 193 LYS A C 1
ATOM 1553 O O . LYS A 1 194 ? -10.036 -17.460 28.995 1.00 25.41 193 LYS A O 1
ATOM 1559 N N . TRP A 1 195 ? -10.813 -17.851 26.936 1.00 24.86 194 TRP A N 1
ATOM 1560 C CA . TRP A 1 195 ? -11.320 -16.452 26.865 1.00 21.64 194 TRP A CA 1
ATOM 1561 C C . TRP A 1 195 ? -12.545 -16.149 27.725 1.00 22.17 194 TRP A C 1
ATOM 1562 O O . TRP A 1 195 ? -12.708 -15.017 28.200 1.00 21.19 194 TRP A O 1
ATOM 1573 N N . MET A 1 196 ? -13.421 -17.121 27.933 1.00 22.23 195 MET A N 1
ATOM 1574 C CA . MET A 1 196 ? -14.535 -16.913 28.845 1.00 24.16 195 MET A CA 1
ATOM 1575 C C . MET A 1 196 ? -14.025 -16.596 30.254 1.00 24.44 195 MET A C 1
ATOM 1576 O O . MET A 1 196 ? -14.655 -15.857 30.993 1.00 24.70 195 MET A O 1
ATOM 1581 N N . SER A 1 197 ? -12.889 -17.171 30.603 1.00 25.70 196 SER A N 1
ATOM 1582 C CA . SER A 1 197 ? -12.253 -16.949 31.886 1.00 26.21 196 SER A CA 1
ATOM 1583 C C . SER A 1 197 ? -11.411 -15.673 31.917 1.00 26.46 196 SER A C 1
ATOM 1584 O O . SER A 1 197 ? -11.441 -14.966 32.909 1.00 29.23 196 SER A O 1
ATOM 1587 N N . GLN A 1 198 ? -10.666 -15.381 30.851 1.00 24.24 197 GLN A N 1
ATOM 1588 C CA . GLN A 1 198 ? -9.654 -14.320 30.851 1.00 25.66 197 GLN A CA 1
ATOM 1589 C C . GLN A 1 198 ? -10.061 -12.985 30.245 1.00 23.72 197 GLN A C 1
ATOM 1590 O O . GLN A 1 198 ? -9.395 -11.978 30.479 1.00 23.23 197 GLN A O 1
ATOM 1596 N N . LYS A 1 199 ? -11.140 -12.973 29.472 1.00 22.64 198 LYS A N 1
ATOM 1597 C CA . LYS A 1 199 ? -11.496 -11.781 28.692 1.00 21.90 198 LYS A CA 1
ATOM 1598 C C . LYS A 1 199 ? -12.798 -11.101 29.076 1.00 20.22 198 LYS A C 1
ATOM 1599 O O . LYS A 1 199 ? -13.362 -10.382 28.242 1.00 18.46 198 LYS A O 1
ATOM 1605 N N . VAL A 1 200 ? -13.270 -11.298 30.311 1.00 19.30 199 VAL A N 1
ATOM 1606 C CA . VAL A 1 200 ? -14.520 -10.708 30.754 1.00 18.76 199 VAL A CA 1
ATOM 1607 C C . VAL A 1 200 ? -14.520 -9.178 30.584 1.00 17.91 199 VAL A C 1
ATOM 1608 O O . VAL A 1 200 ? -15.478 -8.626 30.053 1.00 16.81 199 VAL A O 1
ATOM 1612 N N . ALA A 1 201 ? -13.441 -8.509 30.989 1.00 18.80 200 ALA A N 1
ATOM 1613 C CA . ALA A 1 201 ? -13.363 -7.048 30.801 1.00 18.97 200 ALA A CA 1
ATOM 1614 C C . ALA A 1 201 ? -13.471 -6.596 29.360 1.00 18.67 200 ALA A C 1
ATOM 1615 O O . ALA A 1 201 ? -14.236 -5.688 29.069 1.00 17.46 200 ALA A O 1
ATOM 1617 N N . ALA A 1 202 ? -12.740 -7.255 28.468 1.00 18.26 201 ALA A N 1
ATOM 1618 C CA . ALA A 1 202 ? -12.778 -6.950 27.040 1.00 18.67 201 ALA A CA 1
ATOM 1619 C C . ALA A 1 202 ? -14.174 -7.129 26.433 1.00 18.15 201 ALA A C 1
ATOM 1620 O O . ALA A 1 202 ? -14.629 -6.351 25.592 1.00 17.11 201 ALA A O 1
ATOM 1622 N N . ILE A 1 203 ? -14.863 -8.163 26.868 1.00 17.27 202 ILE A N 1
ATOM 1623 C CA . ILE A 1 203 ? -16.198 -8.460 26.366 1.00 16.69 202 ILE A CA 1
ATOM 1624 C C . ILE A 1 203 ? -17.209 -7.426 26.893 1.00 16.55 202 ILE A C 1
ATOM 1625 O O . ILE A 1 203 ? -18.105 -6.976 26.174 1.00 16.15 202 ILE A O 1
ATOM 1630 N N . ALA A 1 204 ? -17.060 -7.052 28.163 1.00 16.82 203 ALA A N 1
ATOM 1631 C CA . ALA A 1 204 ? -17.894 -6.007 28.772 1.00 17.93 203 ALA A CA 1
ATOM 1632 C C . ALA A 1 204 ? -17.723 -4.665 28.024 1.00 17.56 203 ALA A C 1
ATOM 1633 O O . ALA A 1 204 ? -18.717 -3.953 27.788 1.00 19.36 203 ALA A O 1
ATOM 1635 N N . LYS A 1 205 ? -16.490 -4.350 27.640 1.00 18.53 204 LYS A N 1
ATOM 1636 C CA . LYS A 1 205 ? -16.183 -3.125 26.880 1.00 20.13 204 LYS A CA 1
ATOM 1637 C C . LYS A 1 205 ? -16.885 -3.172 25.516 1.00 18.39 204 LYS A C 1
ATOM 1638 O O . LYS A 1 205 ? -17.602 -2.236 25.104 1.00 18.00 204 LYS A O 1
ATOM 1644 N N . SER A 1 206 ? -16.749 -4.314 24.848 1.00 18.89 205 SER A N 1
ATOM 1645 C CA . SER A 1 206 ? -17.433 -4.568 23.580 1.00 17.62 205 SER A CA 1
ATOM 1646 C C . SER A 1 206 ? -18.961 -4.433 23.705 1.00 18.97 205 SER A C 1
ATOM 1647 O O . SER A 1 206 ? -19.629 -3.795 22.877 1.00 18.62 205 SER A O 1
ATOM 1650 N N . LEU A 1 207 ? -19.524 -5.021 24.752 1.00 18.51 206 LEU A N 1
ATOM 1651 C CA . LEU A 1 207 ? -20.969 -4.956 24.988 1.00 19.94 206 LEU A CA 1
ATOM 1652 C C . LEU A 1 207 ? -21.463 -3.521 25.184 1.00 21.27 206 LEU A C 1
ATOM 1653 O O . LEU A 1 207 ? -22.533 -3.144 24.688 1.00 21.17 206 LEU A O 1
ATOM 1658 N N . LYS A 1 208 ? -20.685 -2.718 25.894 1.00 23.44 207 LYS A N 1
ATOM 1659 C CA . LYS A 1 208 ? -21.077 -1.330 26.094 1.00 26.25 207 LYS A CA 1
ATOM 1660 C C . LYS A 1 208 ? -21.165 -0.589 24.762 1.00 25.70 207 LYS A C 1
ATOM 1661 O O . LYS A 1 208 ? -22.093 0.204 24.559 1.00 25.26 207 LYS A O 1
ATOM 1667 N N . ASP A 1 209 ? -20.220 -0.871 23.859 1.00 24.04 208 ASP A N 1
ATOM 1668 C CA . ASP A 1 209 ? -20.262 -0.306 22.503 1.00 22.89 208 ASP A CA 1
ATOM 1669 C C . ASP A 1 209 ? -21.561 -0.688 21.815 1.00 22.56 208 ASP A C 1
ATOM 1670 O O . ASP A 1 209 ? -22.217 0.157 21.174 1.00 23.24 208 ASP A O 1
ATOM 1675 N N . VAL A 1 210 ? -21.962 -1.949 21.953 1.00 20.81 209 VAL A N 1
ATOM 1676 C CA . VAL A 1 210 ? -23.191 -2.417 21.336 1.00 21.10 209 VAL A CA 1
ATOM 1677 C C . VAL A 1 210 ? -24.446 -1.766 21.942 1.00 24.39 209 VAL A C 1
ATOM 1678 O O . VAL A 1 210 ? -25.358 -1.350 21.218 1.00 23.74 209 VAL A O 1
ATOM 1682 N N . GLU A 1 211 ? -24.481 -1.682 23.268 1.00 26.04 210 GLU A N 1
ATOM 1683 C CA . GLU A 1 211 ? -25.608 -1.093 23.983 1.00 27.57 210 GLU A CA 1
ATOM 1684 C C . GLU A 1 211 ? -25.825 0.356 23.569 1.00 29.40 210 GLU A C 1
ATOM 1685 O O . GLU A 1 211 ? -26.959 0.843 23.578 1.00 31.50 210 GLU A O 1
ATOM 1691 N N . GLN A 1 212 ? -24.750 1.030 23.198 1.00 30.10 211 GLN A N 1
ATOM 1692 C CA . GLN A 1 212 ? -24.811 2.434 22.771 1.00 33.72 211 GLN A CA 1
ATOM 1693 C C . GLN A 1 212 ? -25.205 2.664 21.307 1.00 32.42 211 GLN A C 1
ATOM 1694 O O . GLN A 1 212 ? -25.342 3.806 20.881 1.00 32.69 211 GLN A O 1
ATOM 1700 N N . LEU A 1 213 ? -25.413 1.592 20.547 1.00 30.31 212 LEU A N 1
ATOM 1701 C CA . LEU A 1 213 ? -25.922 1.723 19.177 1.00 31.25 212 LEU A CA 1
ATOM 1702 C C . LEU A 1 213 ? -27.383 2.211 19.206 1.00 33.60 212 LEU A C 1
ATOM 1703 O O . LEU A 1 213 ? -28.118 1.985 20.178 1.00 29.87 212 LEU A O 1
ATOM 1708 N N . LYS A 1 214 ? -27.806 2.847 18.123 1.00 38.19 213 LYS A N 1
ATOM 1709 C CA . LYS A 1 214 ? -29.124 3.470 18.066 1.00 41.06 213 LYS A CA 1
ATOM 1710 C C . LYS A 1 214 ? -30.175 2.476 17.581 1.00 42.66 213 LYS A C 1
ATOM 1711 O O . LYS A 1 214 ? -30.804 2.677 16.538 1.00 45.88 213 LYS A O 1
ATOM 1717 N N . TRP A 1 215 ? -30.380 1.414 18.360 1.00 40.99 214 TRP A N 1
ATOM 1718 C CA . TRP A 1 215 ? -31.242 0.299 17.971 1.00 41.27 214 TRP A CA 1
ATOM 1719 C C . TRP A 1 215 ? -32.669 0.770 17.627 1.00 45.49 214 TRP A C 1
ATOM 1720 O O . TRP A 1 215 ? -33.443 1.062 18.527 1.00 46.86 214 TRP A O 1
ATOM 1731 N N . GLY A 1 216 ? -33.009 0.836 16.341 1.00 50.44 215 GLY A N 1
ATOM 1732 C CA . GLY A 1 216 ? -34.300 1.418 15.909 1.00 52.42 215 GLY A CA 1
ATOM 1733 C C . GLY A 1 216 ? -34.525 1.379 14.404 1.00 55.93 215 GLY A C 1
ATOM 1734 O O . GLY A 1 216 ? -34.161 2.309 13.674 1.00 57.64 215 GLY A O 1
ATOM 1735 N N . GLY A 1 218 ? -34.926 4.761 13.162 1.00 56.27 217 GLY A N 1
ATOM 1736 C CA . GLY A 1 218 ? -34.349 5.052 11.848 1.00 58.67 217 GLY A CA 1
ATOM 1737 C C . GLY A 1 218 ? -34.551 6.490 11.392 1.00 58.97 217 GLY A C 1
ATOM 1738 O O . GLY A 1 218 ? -34.791 7.385 12.207 1.00 60.50 217 GLY A O 1
ATOM 1739 N N . GLY A 1 219 ? -34.464 6.709 10.081 1.00 57.40 218 GLY A N 1
ATOM 1740 C CA . GLY A 1 219 ? -34.538 8.055 9.507 1.00 55.05 218 GLY A CA 1
ATOM 1741 C C . GLY A 1 219 ? -35.932 8.657 9.443 1.00 52.52 218 GLY A C 1
ATOM 1742 O O . GLY A 1 219 ? -36.900 8.116 9.983 1.00 50.32 218 GLY A O 1
ATOM 1743 N N . LEU A 1 220 ? -36.031 9.796 8.768 1.00 51.72 219 LEU A N 1
ATOM 1744 C CA . LEU A 1 220 ? -37.322 10.448 8.542 1.00 47.76 219 LEU A CA 1
ATOM 17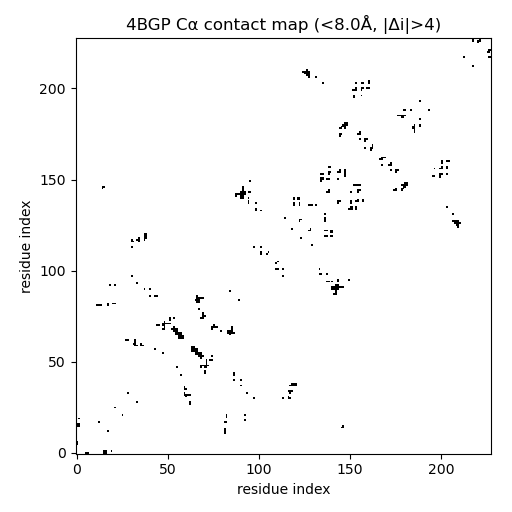45 C C . LEU A 1 220 ? -38.077 9.721 7.442 1.00 44.92 219 LEU A C 1
ATOM 1746 O O . LEU A 1 220 ? -37.460 9.177 6.525 1.00 43.37 219 LEU A O 1
ATOM 1751 N N . SER A 1 221 ? -39.405 9.727 7.530 1.00 41.60 220 SER A N 1
ATOM 1752 C CA . SER A 1 221 ? -40.255 9.129 6.504 1.00 40.19 220 SER A CA 1
ATOM 1753 C C . SER A 1 221 ? -40.169 9.884 5.161 1.00 41.93 220 SER A C 1
ATOM 1754 O O . SER A 1 221 ? -39.758 11.051 5.111 1.00 37.29 220 SER A O 1
ATOM 1757 N N . ASP A 1 222 ? -40.539 9.198 4.078 1.00 42.01 221 ASP A N 1
ATOM 1758 C CA . ASP A 1 222 ? -40.641 9.812 2.743 1.00 43.97 221 ASP A CA 1
ATOM 1759 C C . ASP A 1 222 ? -41.582 11.017 2.733 1.00 40.04 221 ASP A C 1
ATOM 1760 O O . ASP A 1 222 ? -41.279 12.030 2.118 1.00 39.51 221 ASP A O 1
ATOM 1765 N N . THR A 1 223 ? -42.733 10.867 3.381 1.00 39.87 222 THR A N 1
ATOM 1766 C CA . THR A 1 223 ? -43.724 11.932 3.509 1.00 38.95 222 THR A CA 1
ATOM 1767 C C . THR A 1 223 ? -43.119 13.168 4.211 1.00 37.65 222 THR A C 1
ATOM 1768 O O . THR A 1 223 ? -43.341 14.307 3.788 1.00 34.50 222 THR A O 1
ATOM 1772 N N . ALA A 1 224 ? -42.330 12.927 5.255 1.00 34.09 223 ALA A N 1
ATOM 1773 C CA . ALA A 1 224 ? -41.659 13.995 5.981 1.00 31.85 223 ALA A CA 1
ATOM 1774 C C . ALA A 1 224 ? -40.573 14.673 5.143 1.00 31.01 223 ALA A C 1
ATOM 1775 O O . ALA A 1 224 ? -40.447 15.896 5.145 1.00 25.85 223 ALA A O 1
ATOM 1777 N N . LYS A 1 225 ? -39.796 13.884 4.403 1.00 30.44 224 LYS A N 1
ATOM 1778 C CA . LYS A 1 225 ? -38.761 14.434 3.532 1.00 31.83 224 LYS A CA 1
ATOM 1779 C C . LYS A 1 225 ? -39.366 15.321 2.423 1.00 28.67 224 LYS A C 1
ATOM 1780 O O . LYS A 1 225 ? -38.861 16.401 2.150 1.00 30.13 224 LYS A O 1
ATOM 1786 N N . THR A 1 226 ? -40.446 14.856 1.808 1.00 29.77 225 THR A N 1
ATOM 1787 C CA . THR A 1 226 ? -41.152 15.638 0.792 1.00 29.55 225 THR A CA 1
ATOM 1788 C C . THR A 1 226 ? -41.667 16.968 1.378 1.00 27.55 225 THR A C 1
ATOM 1789 O O . THR A 1 226 ? -41.541 18.039 0.749 1.00 26.31 225 THR A O 1
ATOM 1793 N N . PHE A 1 227 ? -42.251 16.892 2.569 1.00 25.06 226 PHE A N 1
ATOM 1794 C CA . PHE A 1 227 ? -42.693 18.099 3.289 1.00 23.86 226 PHE A CA 1
ATOM 1795 C C . PHE A 1 227 ? -41.540 19.069 3.541 1.00 24.37 226 PHE A C 1
ATOM 1796 O O . PHE A 1 227 ? -41.645 20.264 3.253 1.00 23.09 226 PHE A O 1
ATOM 1804 N N . LEU A 1 228 ? -40.440 18.567 4.091 1.00 23.11 227 LEU A N 1
ATOM 1805 C CA . LEU A 1 228 ? -39.325 19.429 4.441 1.00 23.43 227 LEU A CA 1
ATOM 1806 C C . LEU A 1 228 ? -38.686 20.113 3.219 1.00 24.18 227 LEU A C 1
ATOM 1807 O O . LEU A 1 228 ? -38.207 21.237 3.308 1.00 22.85 227 LEU A O 1
ATOM 1812 N N . GLN A 1 229 ? -38.711 19.448 2.067 1.00 25.12 228 GLN A N 1
ATOM 1813 C CA . GLN A 1 229 ? -38.227 20.066 0.843 1.00 26.03 228 GLN A CA 1
ATOM 1814 C C . GLN A 1 229 ? -39.022 21.339 0.487 1.00 23.85 228 GLN A C 1
ATOM 1815 O O . GLN A 1 229 ? -38.469 22.251 -0.120 1.00 24.25 228 GLN A O 1
ATOM 1821 N N . LYS A 1 230 ? -40.287 21.421 0.898 1.00 22.76 229 LYS A N 1
ATOM 1822 C CA . LYS A 1 230 ? -41.098 22.632 0.647 1.00 22.60 229 LYS A CA 1
ATOM 1823 C C . LYS A 1 230 ? -40.548 23.833 1.409 1.00 22.99 229 LYS A C 1
ATOM 1824 O O . LYS A 1 230 ? -40.882 24.992 1.085 1.00 22.00 229 LYS A O 1
ATOM 1830 N N . PHE A 1 231 ? -39.716 23.559 2.416 1.00 21.07 230 PHE A N 1
ATOM 1831 C CA . PHE A 1 231 ? -39.064 24.583 3.223 1.00 21.67 230 PHE A CA 1
ATOM 1832 C C . PHE A 1 231 ? -37.582 24.661 2.934 1.00 24.71 230 PHE A C 1
ATOM 1833 O O . PHE A 1 231 ? -36.835 25.206 3.735 1.00 26.37 230 PHE A O 1
ATOM 1841 N N . GLY A 1 232 ? -37.175 24.137 1.779 1.00 25.35 231 GLY A N 1
ATOM 1842 C CA . GLY A 1 232 ? -35.796 24.243 1.330 1.00 27.59 231 GLY A CA 1
ATOM 1843 C C . GLY A 1 232 ? -34.840 23.394 2.134 1.00 29.32 231 GLY A C 1
ATOM 1844 O O . GLY A 1 232 ? -33.665 23.728 2.238 1.00 30.94 231 GLY A O 1
ATOM 1845 N N . ILE A 1 233 ? -35.336 22.311 2.723 1.00 28.50 232 ILE A N 1
ATOM 1846 C CA . ILE A 1 233 ? -34.468 21.363 3.435 1.00 31.06 232 ILE A CA 1
ATOM 1847 C C . ILE A 1 233 ? -34.390 20.106 2.577 1.00 34.28 232 ILE A C 1
ATOM 1848 O O . ILE A 1 233 ? -35.387 19.393 2.421 1.00 32.53 232 ILE A O 1
ATOM 1853 N N . ARG A 1 234 ? -33.204 19.852 2.019 1.00 39.01 233 ARG A N 1
ATOM 1854 C CA . ARG A 1 234 ? -32.970 18.709 1.131 1.00 45.59 233 ARG A CA 1
ATOM 1855 C C . ARG A 1 234 ? -32.267 17.606 1.902 1.00 46.52 233 ARG A C 1
ATOM 1856 O O . ARG A 1 234 ? -31.241 17.851 2.537 1.00 46.62 233 ARG A O 1
ATOM 1864 N N . LEU A 1 235 ? -32.818 16.398 1.849 1.00 49.76 234 LEU A N 1
ATOM 1865 C CA . LEU A 1 235 ? -32.222 15.236 2.522 1.00 50.58 234 LEU A CA 1
ATOM 1866 C C . LEU A 1 235 ? -32.112 14.050 1.564 1.00 52.42 234 LEU A C 1
ATOM 1867 O O . LEU A 1 235 ? -33.127 13.522 1.105 1.00 55.33 234 LEU A O 1
#

Foldseek 3Di:
DVVVPDDDDDDDAQLVVLLVLVVPPPVPDDLQQLQQLLVCLVVVLVVLLPPPDQKDWDGRPHDIDIAGRCSPPVNVPPDADNNGDDSLQVQQSSLVVLVCQCVVDPPPVSVVVSQVRHDNVQCVVFAHGCVLDSLLSSLSTGNVLQACQSSQNNVQLLVVVCVVVVNDDPVVSPSSLQHAHVPHGSVRCVVVVPVSNVVSNVSNVPGPGDHDDDPVVQVVVVVVVDHD

Sequence (228 aa):
GMMSDLVFYDVNGFDPDDAGYMMDFVKNAESLNLAAVRIFFLNAAKAKAALSRKPERKANPKFGEWQVEVINNHFPGNRNNPIGNNDLTIHRLSGYLARWVLDQYNENDDEESQHELIRTTIINPIAESNGVGWDSGPEIYLSFFPGTEMFLETFKFYPLTIGIHRVKQGMMDPQYLKKALRQRYGTLTADKWMSQKVAAIAKSLKDVEQLKWGGGLSDTAKTFLQKFGIRL

Organism: Bunyavirus La Crosse (NCBI:txid11577)

Secondary structure (DSSP, 8-state):
-TTTT---------HHHHHHH---STTT--HHHHHHHHHHHHHHHHHHTT---SEE--EETTEE--EE---SGGGTTS---TT---HHHHHHHHHHHHHHHHHH---HHHHHHHHHH---HHHHHTT--GGG-HHHHHTTSTTGGGGTTTTTTHHHHHHHHHHHTTSS-GGGGHHHHTS-BTTB-HHHHHHH-HHHHHHHHHHHHTS-------HHHHHHHHTTT---

Solvent-accessible surface area: 13722 Å² total

CATH classification: 1.20.142.20 (+1 more: 1.10.472.180)

Nearest PDB structures (foldseek):
  4bgp-assembly1_A  TM=1.004E+00  e=9.016E-41  La Crosse virus
  4bhh-assembly1_B  TM=9.059E-01  e=3.027E-34  La Crosse virus
  4bhh-assembly1_Z  TM=8.965E-01  e=3.172E-33  La Crosse virus
  3zla-assembly1_E  TM=8.821E-01  e=3.105E-23  Bunyamwera virus
  3zla-assembly2_D  TM=8.828E-01  e=4.309E-23  Bunyamwera virus

InterPro domains:
  IPR001784 Bunyavirus nucleocapsid (N) protein [PF00952] (6-233)
  IPR001784 Bunyavirus nucleocapsid (N) protein [PIRSF003947] (1-234)
  IPR043011 Bunyavirus nucleocapsid (N) , C-terminal domain [G3DSA:1.10.472.180] (132-235)
  IPR043012 Bunyavirus nucleocapsid (N) , N-terminal domain [G3DSA:1.20.142.20] (1-131)